Protein AF-A0A7J4JLZ1-F1 (afdb_monomer_lite)

pLDDT: mean 82.72, std 16.28, range [35.88, 98.44]

Radius of gyration: 20.83 Å; chains: 1; bounding box: 52×52×67 Å

Foldseek 3Di:
DDQAALVRVLVVVLVVLVVLLCLFPVLFVCVVVVNNVVSLVSLVVLQPALAFLQQWWWFKQAPVRDTDIDRLADPPRQQQKFKFADHQPPPPDTDTGRRVPPPPVCGSNGQWMWIDGPRIIIITGRHGLLPSLQSVLLSVLLVCCCVPPNQQALDADDCVLLVVLQVLVCVLVVLVVCLVVCVPPVNVVVDVVCNSDNDHSVSSNVSSNSNNSSNNSRVRSVSSNVNPPDDDDD

Sequence (234 aa):
MVKLTEGSLYYLVLAGLLLLNISIFLPPFLIFAGNEGAAALLYNLHNYDHQWIYRSQCVFKNPSGNLLLDDCIIQRKEAEANISTLYTTNGNPKYAGIFTTYPQSQIGSNKAEKVFRNGMVGYKFANDTRDYAIYLPWMLAMFAYPFVFGKGRKEMPHWAWFAVALIPLAIDGFTQLLAGMLGSPVYYWLYYPFSLQESTNLIRWVTGAIAGAALGVYTVPMLNGFSGNKKGGR

Secondary structure (DSSP, 8-state):
-----HHHHHHHHHHHHHHHHHHHHHHHHHHHTT-HHHHHHHHHHTTTS---GGG-EEEEE-TTS-EEEEESS-TT-GGG-EEEEEE-TT-----EEEGGGS-TTTTTT-SEEEEEETTEEEEE-SS-HHHHHHHHHHHHHHHHHHHHT-TT--PPPPHHHHHHHHHHHHHHHHHHHHHHHHTSGGGTTT-SS---PPPPHHHHHHHHHHHHHHHHHHHHHHHHHHHT--S---

Structure (mmCIF, N/CA/C/O backbone):
data_AF-A0A7J4JLZ1-F1
#
_entry.id   AF-A0A7J4JLZ1-F1
#
loop_
_atom_site.group_PDB
_atom_site.id
_atom_site.type_symbol
_atom_site.label_atom_id
_atom_site.label_alt_id
_atom_site.label_comp_id
_atom_site.label_asym_id
_atom_site.label_entity_id
_atom_site.label_seq_id
_atom_site.pdbx_PDB_ins_code
_atom_site.Cartn_x
_atom_site.Cartn_y
_atom_site.Cartn_z
_atom_site.occupancy
_atom_site.B_iso_or_equiv
_atom_site.auth_seq_id
_atom_site.auth_comp_id
_atom_site.auth_asym_id
_atom_site.auth_atom_id
_atom_site.pdbx_PDB_model_num
ATOM 1 N N . MET A 1 1 ? -4.863 27.246 20.219 1.00 45.66 1 MET A N 1
ATOM 2 C CA . MET A 1 1 ? -5.066 25.797 20.442 1.00 45.66 1 MET A CA 1
ATOM 3 C C . MET A 1 1 ? -6.414 25.414 19.836 1.00 45.66 1 MET A C 1
ATOM 5 O O . MET A 1 1 ? -7.440 25.836 20.355 1.00 45.66 1 MET A O 1
ATOM 9 N N . VAL A 1 2 ? -6.421 24.744 18.679 1.00 49.81 2 VAL A N 1
ATOM 10 C CA . VAL A 1 2 ? -7.655 24.387 17.950 1.00 49.81 2 VAL A CA 1
ATOM 11 C C . VAL A 1 2 ? -8.354 23.246 18.694 1.00 49.81 2 VAL A C 1
ATOM 13 O O . VAL A 1 2 ? -7.761 22.189 18.888 1.00 49.81 2 VAL A O 1
ATOM 16 N N . LYS A 1 3 ? -9.595 23.458 19.149 1.00 49.22 3 LYS A N 1
ATOM 17 C CA . LYS A 1 3 ? -10.423 22.397 19.743 1.00 49.22 3 LYS A CA 1
ATOM 18 C C . LYS A 1 3 ? -11.104 21.623 18.618 1.00 49.22 3 LYS A C 1
ATOM 20 O O . LYS A 1 3 ? -12.026 22.138 17.993 1.00 49.22 3 LYS A O 1
ATOM 25 N N . LEU A 1 4 ? -10.645 20.406 18.357 1.00 57.34 4 LEU A N 1
ATOM 26 C CA . LEU A 1 4 ? -11.314 19.484 17.442 1.00 57.34 4 LEU A CA 1
ATOM 27 C C . LEU A 1 4 ? -12.532 18.876 18.152 1.00 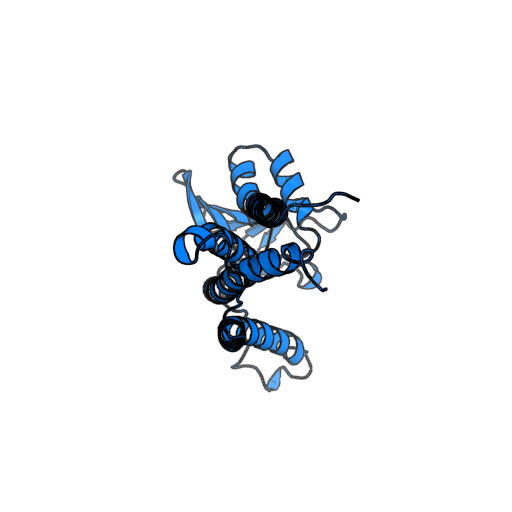57.34 4 LEU A C 1
ATOM 29 O O . LEU A 1 4 ? -12.427 18.454 19.302 1.00 57.34 4 LEU A O 1
ATOM 33 N N . THR A 1 5 ? -13.695 18.870 17.496 1.00 66.44 5 THR A N 1
ATOM 34 C CA . THR A 1 5 ? -14.888 18.170 18.009 1.00 66.44 5 THR A CA 1
ATOM 35 C C . THR A 1 5 ? -14.755 16.658 17.791 1.00 66.44 5 THR A C 1
ATOM 37 O O . THR A 1 5 ? -13.939 16.242 16.968 1.00 66.44 5 THR A O 1
ATOM 40 N N . GLU A 1 6 ? -15.556 15.834 18.487 1.00 63.00 6 GLU A N 1
ATOM 41 C CA . GLU A 1 6 ? -15.469 14.359 18.410 1.00 63.00 6 GLU A CA 1
ATOM 42 C C . GLU A 1 6 ? -15.522 13.831 16.963 1.00 63.00 6 GLU A C 1
ATOM 44 O O . GLU A 1 6 ? -14.746 12.956 16.587 1.00 63.00 6 GLU A O 1
ATOM 49 N N . GLY A 1 7 ? -16.360 14.428 16.108 1.00 71.56 7 GLY A N 1
ATOM 50 C CA . GLY A 1 7 ? -16.404 14.080 14.687 1.00 71.56 7 GLY A CA 1
ATOM 51 C C . GLY A 1 7 ? -15.191 14.579 13.897 1.00 71.56 7 GLY A C 1
ATOM 52 O O . GLY A 1 7 ? -14.726 13.900 12.986 1.00 71.56 7 GLY A O 1
ATOM 53 N N . SER A 1 8 ? -14.642 15.747 14.245 1.00 82.31 8 SER A N 1
ATOM 54 C CA . SER A 1 8 ? -13.556 16.377 13.486 1.00 82.31 8 SER A CA 1
ATOM 55 C C . SER A 1 8 ? -12.287 15.525 13.469 1.00 82.31 8 SER A C 1
ATOM 57 O O . SER A 1 8 ? -11.671 15.404 12.417 1.00 82.31 8 SER A O 1
ATOM 59 N N . LEU A 1 9 ? -11.902 14.909 14.592 1.00 88.38 9 LEU A N 1
ATOM 60 C CA . LEU A 1 9 ? -10.681 14.097 14.648 1.00 88.38 9 LEU A CA 1
ATOM 61 C C . LEU A 1 9 ? -10.800 12.815 13.809 1.00 88.38 9 LEU A C 1
ATOM 63 O O . LEU A 1 9 ? -9.876 12.488 13.069 1.00 88.38 9 LEU A O 1
ATOM 67 N N . TYR A 1 10 ? -11.946 12.132 13.873 1.00 91.38 10 TYR A N 1
ATOM 68 C CA . TYR A 1 10 ? -12.225 10.958 13.041 1.00 91.38 10 TYR A CA 1
ATOM 69 C C . TYR A 1 10 ? -12.089 11.279 11.546 1.00 91.38 10 TYR A C 1
ATOM 71 O O . TYR A 1 10 ? -11.356 10.594 10.833 1.00 91.38 10 TYR A O 1
ATOM 79 N N . TYR A 1 11 ? -12.743 12.349 11.078 1.00 93.12 11 TYR A N 1
ATOM 80 C CA . TYR A 1 11 ? -12.677 12.733 9.667 1.00 93.12 11 TYR A CA 1
ATOM 81 C C . TYR A 1 11 ? -11.284 13.205 9.254 1.00 93.12 11 TYR A C 1
ATOM 83 O O . TYR A 1 11 ? -10.880 12.939 8.128 1.00 93.12 11 TYR A O 1
ATOM 91 N N . LEU A 1 12 ? -10.535 13.860 10.145 1.00 94.31 12 LEU A N 1
ATOM 92 C CA . LEU A 1 12 ? -9.152 14.253 9.871 1.00 94.31 12 LEU A CA 1
ATOM 93 C C . LEU A 1 12 ? -8.240 13.039 9.684 1.00 94.31 12 LEU A C 1
ATOM 95 O O . LEU A 1 12 ? -7.476 13.006 8.724 1.00 94.31 12 LEU A O 1
ATOM 99 N N . VAL A 1 13 ? -8.339 12.030 10.556 1.00 95.12 13 VAL A N 1
ATOM 100 C CA . VAL A 1 13 ? -7.559 10.790 10.411 1.00 95.12 13 VAL A CA 1
ATOM 101 C C . VAL A 1 13 ? -7.964 10.050 9.139 1.00 95.12 13 VAL A C 1
ATOM 103 O O . VAL A 1 13 ? -7.096 9.641 8.372 1.00 95.12 13 VAL A O 1
ATOM 106 N N . LEU A 1 14 ? -9.266 9.931 8.866 1.00 96.44 14 LEU A N 1
ATOM 107 C CA . LEU A 1 14 ? -9.759 9.275 7.655 1.00 96.44 14 LEU A CA 1
ATOM 108 C C . LEU A 1 14 ? -9.308 10.004 6.379 1.00 96.44 14 LEU A C 1
ATOM 110 O O . LEU A 1 14 ? -8.874 9.358 5.430 1.00 96.44 14 LEU A O 1
ATOM 114 N N . ALA A 1 15 ? -9.364 11.337 6.363 1.00 97.38 15 ALA A N 1
ATOM 115 C CA . ALA A 1 15 ? -8.864 12.146 5.256 1.00 97.38 15 ALA A CA 1
ATOM 116 C C . ALA A 1 15 ? -7.344 12.001 5.093 1.00 97.38 15 ALA A C 1
ATOM 118 O O . ALA A 1 15 ? -6.865 11.866 3.972 1.00 97.38 15 ALA A O 1
ATOM 119 N N . GLY A 1 16 ? -6.590 11.966 6.194 1.00 97.62 16 GLY A N 1
ATOM 120 C CA . GLY A 1 16 ? -5.151 11.703 6.173 1.00 97.62 16 GLY A CA 1
ATOM 121 C C . GLY A 1 16 ? -4.818 10.336 5.572 1.00 97.62 16 GLY A C 1
ATOM 122 O O . GLY A 1 16 ? -3.968 10.251 4.691 1.00 97.62 16 GLY A O 1
ATOM 123 N N . LEU A 1 17 ? -5.533 9.282 5.978 1.00 97.75 17 LEU A N 1
ATOM 124 C CA . LEU A 1 17 ? -5.385 7.939 5.409 1.00 97.75 17 LEU A CA 1
ATOM 125 C C . LEU A 1 17 ? -5.786 7.889 3.929 1.00 97.75 17 LEU A C 1
ATOM 127 O O . LEU A 1 17 ? -5.127 7.209 3.146 1.00 97.75 17 LEU A O 1
ATOM 131 N N . LEU A 1 18 ? -6.828 8.617 3.522 1.00 98.12 18 LEU A N 1
ATOM 132 C CA . LEU A 1 18 ? -7.214 8.727 2.115 1.00 98.12 18 LEU A CA 1
ATOM 133 C C . LEU A 1 18 ? -6.109 9.384 1.285 1.00 98.12 18 LEU A C 1
ATOM 135 O O . LEU A 1 18 ? -5.719 8.842 0.255 1.00 98.12 18 LEU A O 1
ATOM 139 N N . LEU A 1 19 ? -5.576 10.517 1.747 1.00 97.56 19 LEU A N 1
ATOM 140 C CA . LEU A 1 19 ? -4.484 11.217 1.072 1.00 97.56 19 LEU A CA 1
ATOM 141 C C . LEU A 1 19 ? -3.217 10.359 0.998 1.00 97.56 19 LEU A C 1
ATOM 143 O O . LEU A 1 19 ? -2.580 10.327 -0.051 1.00 97.56 19 LEU A O 1
ATOM 147 N N . LEU A 1 20 ? -2.899 9.623 2.067 1.00 95.94 20 LEU A N 1
ATOM 148 C CA . LEU A 1 20 ? -1.790 8.671 2.095 1.00 95.94 20 LEU A CA 1
ATOM 149 C C . LEU A 1 20 ? -1.972 7.553 1.057 1.00 95.94 20 LEU A C 1
ATOM 151 O O . LEU A 1 20 ? -1.059 7.254 0.299 1.00 95.94 20 LEU A O 1
ATOM 155 N N . ASN A 1 21 ? -3.155 6.941 0.984 1.00 97.44 21 ASN A N 1
ATOM 156 C CA . ASN A 1 21 ? -3.417 5.896 -0.007 1.00 97.44 21 ASN A CA 1
ATOM 157 C C . ASN A 1 21 ? -3.366 6.457 -1.437 1.00 97.44 21 ASN A C 1
ATOM 159 O O . ASN A 1 21 ? -2.784 5.835 -2.324 1.00 97.44 21 ASN A O 1
ATOM 163 N N . ILE A 1 22 ? -3.906 7.659 -1.665 1.00 97.31 22 ILE A N 1
ATOM 164 C CA . ILE A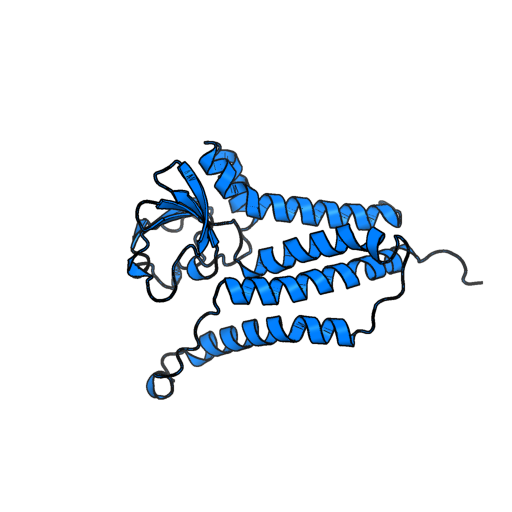 1 22 ? -3.798 8.341 -2.960 1.00 97.31 22 ILE A CA 1
ATOM 165 C C . ILE A 1 22 ? -2.328 8.553 -3.333 1.00 97.31 22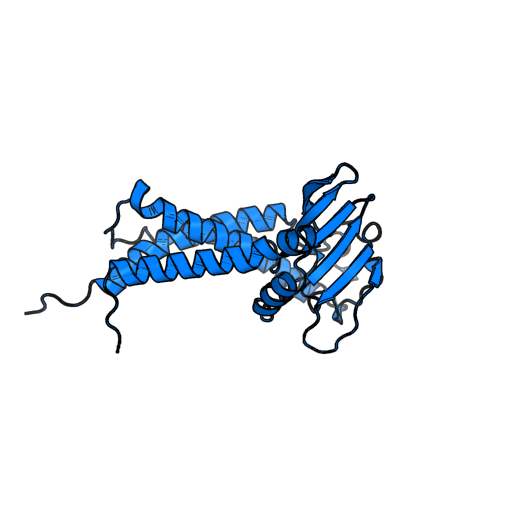 ILE A C 1
ATOM 167 O O . ILE A 1 22 ? -1.947 8.221 -4.453 1.00 97.31 22 ILE A O 1
ATOM 171 N N . SER A 1 23 ? -1.490 9.053 -2.420 1.00 95.12 23 SER A N 1
ATOM 172 C CA . SER A 1 23 ? -0.077 9.300 -2.724 1.00 95.12 23 SER A CA 1
ATOM 173 C C . SER A 1 23 ? 0.703 8.018 -3.037 1.00 95.12 23 SER A C 1
ATOM 175 O O . SER A 1 23 ? 1.647 8.076 -3.822 1.00 95.12 23 SER A O 1
ATOM 177 N N . ILE A 1 24 ? 0.267 6.864 -2.516 1.00 94.88 24 ILE A N 1
ATOM 178 C CA . ILE A 1 24 ? 0.885 5.558 -2.789 1.00 94.88 24 ILE A CA 1
ATOM 179 C C . ILE A 1 24 ? 0.455 4.960 -4.134 1.00 94.88 24 ILE A C 1
ATOM 181 O O . ILE A 1 24 ? 1.304 4.486 -4.896 1.00 94.88 24 ILE A O 1
ATOM 185 N N . PHE A 1 25 ? -0.853 4.941 -4.414 1.00 96.69 25 PHE A N 1
ATOM 186 C CA . PHE A 1 25 ? -1.417 4.198 -5.549 1.00 96.69 25 PHE A CA 1
ATOM 187 C C . PHE A 1 25 ? -1.485 5.002 -6.843 1.00 96.69 25 PHE A C 1
ATOM 189 O O . PHE A 1 25 ? -1.403 4.424 -7.922 1.00 96.69 25 PHE A O 1
ATOM 196 N N . LEU A 1 26 ? -1.641 6.323 -6.761 1.00 96.81 26 LEU A N 1
ATOM 197 C CA . LEU A 1 26 ? -1.795 7.195 -7.924 1.00 96.81 26 LEU A CA 1
ATOM 198 C C . LEU A 1 26 ? -0.548 7.326 -8.836 1.00 96.81 26 LEU A C 1
ATOM 200 O O . LEU A 1 26 ? -0.741 7.477 -10.046 1.00 96.81 26 LEU A O 1
ATOM 204 N N . PRO A 1 27 ? 0.710 7.262 -8.349 1.00 95.19 27 PRO A N 1
ATOM 205 C CA . PRO A 1 27 ? 1.883 7.576 -9.170 1.00 95.19 27 PRO A CA 1
ATOM 206 C C . PRO A 1 27 ? 2.025 6.763 -10.470 1.00 95.19 27 PRO A C 1
ATOM 208 O O . PRO A 1 27 ? 2.212 7.396 -11.512 1.00 95.19 27 PRO A O 1
ATOM 211 N N . PRO A 1 28 ? 1.858 5.420 -10.497 1.00 95.62 28 PRO A N 1
ATOM 212 C CA . PRO A 1 28 ? 1.899 4.656 -11.749 1.00 95.62 28 PRO A CA 1
ATOM 213 C C . PRO A 1 28 ? 0.901 5.149 -12.802 1.00 95.62 28 PRO A C 1
ATOM 215 O O . PRO A 1 28 ? 1.229 5.251 -13.984 1.00 95.62 28 PRO A O 1
ATOM 218 N N . PHE A 1 29 ? -0.315 5.501 -12.378 1.00 97.06 29 PHE A N 1
ATOM 219 C CA . PHE A 1 29 ? -1.366 5.972 -13.279 1.00 97.06 29 PHE A CA 1
ATOM 220 C C . PHE A 1 29 ? -1.070 7.367 -13.827 1.00 97.06 29 PHE A C 1
ATOM 222 O O . PHE A 1 29 ? -1.341 7.629 -14.997 1.00 97.06 29 PHE A O 1
ATOM 229 N N . LEU A 1 30 ? -0.464 8.244 -13.020 1.00 96.56 30 LEU A N 1
ATOM 230 C CA . LEU A 1 30 ? -0.008 9.553 -13.489 1.00 96.56 30 LEU A CA 1
ATOM 231 C C . LEU A 1 30 ? 1.070 9.419 -14.560 1.00 96.56 30 LEU A C 1
ATOM 233 O O . LEU A 1 30 ? 1.003 10.131 -15.559 1.00 96.56 30 LEU A O 1
ATOM 237 N N . ILE A 1 31 ? 2.006 8.477 -14.404 1.00 94.69 31 ILE A N 1
ATOM 238 C CA . ILE A 1 31 ? 3.008 8.215 -15.444 1.00 94.69 31 ILE A CA 1
ATOM 239 C C . ILE A 1 31 ? 2.333 7.715 -16.724 1.00 94.69 31 ILE A C 1
ATOM 241 O O . ILE A 1 31 ? 2.604 8.241 -17.801 1.00 94.69 31 ILE A O 1
ATOM 245 N N . PHE A 1 32 ? 1.406 6.757 -16.629 1.00 95.31 32 PHE A N 1
ATOM 246 C CA . PHE A 1 32 ? 0.668 6.283 -17.807 1.00 95.31 32 PHE A CA 1
ATOM 247 C C . PHE A 1 32 ? -0.185 7.368 -18.479 1.00 95.31 32 PHE A C 1
ATOM 249 O O . PHE A 1 32 ? -0.425 7.281 -19.683 1.00 95.31 32 PHE A O 1
ATOM 256 N N . ALA A 1 33 ? -0.614 8.384 -17.728 1.00 96.25 33 ALA A N 1
ATOM 257 C CA . ALA A 1 33 ? -1.318 9.559 -18.234 1.00 96.25 33 ALA A CA 1
ATOM 258 C C . ALA A 1 33 ? -0.380 10.672 -18.754 1.00 96.25 33 ALA A C 1
ATOM 260 O O . ALA A 1 33 ? -0.864 11.714 -19.190 1.00 96.25 33 ALA A O 1
ATOM 261 N N . GLY A 1 34 ? 0.944 10.483 -18.705 1.00 94.69 34 GLY A N 1
ATOM 262 C CA . GLY A 1 34 ? 1.939 11.461 -19.159 1.00 94.69 34 GLY A CA 1
ATOM 263 C C . GLY A 1 34 ? 2.256 12.578 -18.157 1.00 94.69 34 GLY A C 1
ATOM 264 O O . GLY A 1 34 ? 2.956 13.526 -18.501 1.00 94.69 34 GLY A O 1
ATOM 265 N N . ASN A 1 35 ? 1.773 12.489 -16.914 1.00 95.25 35 ASN A N 1
ATOM 266 C CA . ASN A 1 35 ? 2.028 13.475 -15.862 1.00 95.25 35 ASN A CA 1
ATOM 267 C C . ASN A 1 35 ? 3.172 13.035 -14.934 1.00 95.25 35 ASN A C 1
ATOM 269 O O . ASN A 1 35 ? 2.986 12.741 -13.750 1.00 95.25 35 ASN A O 1
ATOM 273 N N . GLU A 1 36 ? 4.382 12.996 -15.488 1.00 91.00 36 GLU A N 1
ATOM 274 C CA . GLU A 1 36 ? 5.585 12.576 -14.763 1.00 91.00 36 GLU A CA 1
ATOM 275 C C . GLU A 1 36 ? 5.943 13.503 -13.593 1.00 91.00 36 GLU A C 1
ATOM 277 O O . GLU A 1 36 ? 6.410 13.032 -12.559 1.00 91.00 36 GLU A O 1
ATOM 282 N N . GLY A 1 37 ? 5.691 14.811 -13.716 1.00 90.31 37 GLY A N 1
ATOM 283 C CA . GLY A 1 37 ? 5.995 15.782 -12.660 1.00 90.31 37 GLY A CA 1
ATOM 284 C C . GLY A 1 37 ? 5.186 15.536 -11.384 1.00 90.31 37 GLY A C 1
ATOM 285 O O . GLY A 1 37 ? 5.749 15.502 -10.288 1.00 90.31 37 GLY A O 1
ATOM 286 N N . ALA A 1 38 ? 3.876 15.299 -11.521 1.00 93.44 38 ALA A N 1
ATOM 287 C CA . ALA A 1 38 ? 3.029 14.957 -10.382 1.00 93.44 38 ALA A CA 1
ATOM 288 C C . ALA A 1 38 ? 3.375 13.574 -9.810 1.00 93.44 38 ALA A C 1
ATOM 290 O O . ALA A 1 38 ? 3.415 13.413 -8.591 1.00 93.44 38 ALA A O 1
ATOM 291 N N . ALA A 1 39 ? 3.679 12.592 -10.666 1.00 92.81 39 ALA A N 1
ATOM 292 C CA . ALA A 1 39 ? 4.123 11.277 -10.210 1.00 92.81 39 ALA A CA 1
ATOM 293 C C . ALA A 1 39 ? 5.406 11.382 -9.372 1.00 92.81 39 ALA A C 1
ATOM 295 O O . ALA A 1 39 ? 5.463 10.849 -8.266 1.00 92.81 39 ALA A O 1
ATOM 296 N N . ALA A 1 40 ? 6.407 12.119 -9.863 1.00 89.12 40 ALA A N 1
ATOM 297 C CA . ALA A 1 40 ? 7.670 12.338 -9.170 1.00 89.12 40 ALA A CA 1
ATOM 298 C C . ALA A 1 40 ? 7.471 12.999 -7.802 1.00 89.12 40 ALA A C 1
ATOM 300 O O . ALA A 1 40 ? 8.076 12.564 -6.823 1.00 89.12 40 ALA A O 1
ATOM 301 N N . LEU A 1 41 ? 6.597 14.011 -7.712 1.00 90.19 41 LEU A N 1
ATOM 302 C CA . LEU A 1 41 ? 6.243 14.635 -6.437 1.00 90.19 41 LEU A CA 1
ATOM 303 C C . LEU A 1 41 ? 5.721 13.594 -5.440 1.00 90.19 41 LEU A C 1
ATOM 305 O O . LEU A 1 41 ? 6.211 13.540 -4.315 1.00 90.19 41 LEU A O 1
ATOM 309 N N . LEU A 1 42 ? 4.764 12.761 -5.858 1.00 91.75 42 LEU A N 1
ATOM 310 C CA . LEU A 1 42 ? 4.154 11.760 -4.986 1.00 91.75 42 LEU A CA 1
ATOM 311 C C . LEU A 1 42 ? 5.147 10.672 -4.563 1.00 91.75 42 LEU A C 1
ATOM 313 O O . LEU A 1 42 ? 5.242 10.396 -3.372 1.00 91.75 42 LEU A O 1
ATOM 317 N N . TYR A 1 43 ? 5.954 10.126 -5.479 1.00 89.38 43 TYR A N 1
ATOM 318 C CA . TYR A 1 43 ? 7.024 9.184 -5.115 1.00 89.38 43 TYR A CA 1
ATOM 319 C C . TYR A 1 43 ? 7.975 9.768 -4.062 1.00 89.38 43 TYR A C 1
ATOM 321 O O . TYR A 1 43 ? 8.389 9.071 -3.137 1.00 89.38 43 TYR A O 1
ATOM 329 N N . ASN A 1 44 ? 8.285 11.063 -4.166 1.00 85.75 44 ASN A N 1
ATOM 330 C CA . ASN A 1 44 ? 9.193 11.743 -3.248 1.00 85.75 44 ASN A CA 1
ATOM 331 C C . ASN A 1 44 ? 8.583 12.036 -1.866 1.00 85.75 44 ASN A C 1
ATOM 333 O O . ASN A 1 44 ? 9.329 12.349 -0.937 1.00 85.75 44 ASN A O 1
ATOM 337 N N . LEU A 1 45 ? 7.263 11.925 -1.682 1.00 87.62 45 LEU A N 1
ATOM 338 C CA . LEU A 1 45 ? 6.653 12.021 -0.350 1.00 87.62 45 LEU A CA 1
ATOM 339 C C . LEU A 1 45 ? 6.985 10.800 0.517 1.00 87.62 45 LEU A C 1
ATOM 341 O O . LEU A 1 45 ? 6.984 10.909 1.738 1.00 87.62 45 LEU A O 1
ATOM 345 N N . HIS A 1 46 ? 7.328 9.667 -0.097 1.00 86.00 46 HIS A N 1
ATOM 346 C CA . HIS A 1 46 ? 7.537 8.378 0.569 1.00 86.00 46 HIS A CA 1
ATOM 347 C C . HIS A 1 46 ? 9.017 8.061 0.847 1.00 86.00 46 HIS A C 1
ATOM 349 O O . HIS A 1 46 ? 9.408 6.911 1.022 1.00 86.00 46 HIS A O 1
ATOM 355 N N . ASN A 1 47 ? 9.857 9.098 0.938 1.00 73.75 47 ASN A N 1
ATOM 356 C CA . ASN A 1 47 ? 11.314 9.006 1.120 1.00 73.75 47 ASN A CA 1
ATOM 357 C C . ASN A 1 47 ? 11.793 8.337 2.421 1.00 73.75 47 ASN A C 1
ATOM 359 O O . ASN A 1 47 ? 13.000 8.175 2.593 1.00 73.75 47 ASN A O 1
ATOM 363 N N . TYR A 1 48 ? 10.882 8.040 3.343 1.00 69.50 48 TYR A N 1
ATOM 364 C CA . TYR A 1 48 ? 11.157 7.453 4.653 1.00 69.50 48 TYR A CA 1
ATOM 365 C C . TYR A 1 48 ? 11.069 5.922 4.660 1.00 69.50 48 TYR A C 1
ATOM 367 O O . TYR A 1 48 ? 11.518 5.305 5.624 1.00 69.50 48 TYR A O 1
ATOM 375 N N . ASP A 1 49 ? 10.486 5.320 3.622 1.00 69.44 49 ASP A N 1
ATOM 376 C CA . ASP A 1 49 ? 10.402 3.870 3.484 1.00 69.44 49 ASP A CA 1
ATOM 377 C C . ASP A 1 49 ? 11.602 3.345 2.689 1.00 69.44 49 ASP A C 1
ATOM 379 O O . ASP A 1 49 ? 12.080 3.978 1.740 1.00 69.44 49 ASP A O 1
ATOM 383 N N . HIS A 1 50 ? 12.093 2.173 3.077 1.00 65.81 50 HIS A N 1
ATOM 384 C CA . HIS A 1 50 ? 13.047 1.449 2.261 1.00 65.81 50 HIS A CA 1
ATOM 385 C C . HIS A 1 50 ? 12.195 0.653 1.269 1.00 65.81 50 HIS A C 1
ATOM 387 O O . HIS A 1 50 ? 11.715 -0.424 1.596 1.00 65.81 50 HIS A O 1
ATOM 393 N N . GLN A 1 51 ? 11.989 1.195 0.070 1.00 70.94 51 GLN A N 1
ATOM 394 C CA . GLN A 1 51 ? 11.014 0.682 -0.901 1.00 70.94 51 GLN A CA 1
ATOM 395 C C . GLN A 1 51 ? 11.630 -0.410 -1.790 1.00 70.94 51 GLN A C 1
ATOM 397 O O . GLN A 1 51 ? 12.112 -0.124 -2.894 1.00 70.94 51 GLN A O 1
ATOM 402 N N . TRP A 1 52 ? 11.700 -1.656 -1.323 1.00 79.50 52 TRP A N 1
ATOM 403 C CA . TRP A 1 52 ? 12.471 -2.700 -2.001 1.00 79.50 52 TRP A CA 1
ATOM 404 C C . TRP A 1 52 ? 11.652 -3.278 -3.157 1.00 79.50 52 TRP A C 1
ATOM 406 O O . TRP A 1 52 ? 10.567 -3.828 -2.970 1.00 79.50 52 TRP A O 1
ATOM 416 N N . ILE A 1 53 ? 12.197 -3.223 -4.375 1.00 82.56 53 ILE A N 1
ATOM 417 C CA . ILE A 1 53 ? 11.444 -3.587 -5.583 1.00 82.56 53 ILE A CA 1
ATOM 418 C C . ILE A 1 53 ? 10.873 -5.012 -5.566 1.00 82.56 53 ILE A C 1
ATOM 420 O O . ILE A 1 53 ? 9.776 -5.252 -6.064 1.00 82.56 53 ILE A O 1
ATOM 424 N N . TYR A 1 54 ? 11.567 -5.967 -4.947 1.00 81.44 54 TYR A N 1
ATOM 425 C CA . TYR A 1 54 ? 11.108 -7.354 -4.859 1.00 81.44 54 TYR A CA 1
ATOM 426 C C . TYR A 1 54 ? 10.003 -7.574 -3.807 1.00 81.44 54 TYR A C 1
ATOM 428 O O . TYR A 1 54 ? 9.409 -8.650 -3.756 1.00 81.44 54 TYR A O 1
ATOM 436 N N . ARG A 1 55 ? 9.736 -6.577 -2.952 1.00 84.94 55 ARG A N 1
ATOM 437 C CA . ARG A 1 55 ? 8.623 -6.547 -1.984 1.00 84.94 55 ARG A CA 1
ATOM 438 C C . ARG A 1 55 ? 7.449 -5.708 -2.480 1.00 84.94 55 ARG A C 1
ATOM 440 O O . ARG A 1 55 ? 6.471 -5.504 -1.757 1.00 84.94 55 ARG A O 1
ATOM 447 N N . SER A 1 56 ? 7.545 -5.201 -3.702 1.00 90.25 56 SER A N 1
ATOM 448 C CA . SER A 1 56 ? 6.610 -4.248 -4.272 1.00 90.25 56 SER A CA 1
ATOM 449 C C . SER A 1 56 ? 5.798 -4.852 -5.415 1.00 90.25 56 SER A C 1
ATOM 451 O O . SER A 1 56 ? 6.240 -5.768 -6.118 1.00 90.25 56 SER A O 1
ATOM 453 N N . GLN A 1 57 ? 4.607 -4.291 -5.612 1.00 94.12 57 GLN A N 1
ATOM 454 C CA . GLN A 1 57 ? 3.777 -4.540 -6.786 1.00 94.12 57 GLN A CA 1
ATOM 455 C C . GLN A 1 57 ? 3.851 -3.361 -7.753 1.00 94.12 57 GLN A C 1
ATOM 457 O O . GLN A 1 57 ? 4.099 -2.213 -7.369 1.00 94.12 57 GLN A O 1
ATOM 462 N N . CYS A 1 58 ? 3.646 -3.682 -9.023 1.00 95.19 58 CYS A N 1
ATOM 463 C CA . CYS A 1 58 ? 3.731 -2.769 -10.143 1.00 95.19 58 CYS A CA 1
ATOM 464 C C . CYS A 1 58 ? 2.412 -2.782 -10.912 1.00 95.19 58 CYS A C 1
ATOM 466 O O . CYS A 1 58 ? 1.801 -3.832 -11.120 1.00 95.19 58 CYS A O 1
ATOM 468 N N . VAL A 1 59 ? 2.015 -1.613 -11.410 1.00 97.19 59 VAL A N 1
ATOM 469 C CA . VAL A 1 59 ? 0.978 -1.528 -12.439 1.00 97.19 59 VAL A CA 1
ATOM 470 C C . VAL A 1 59 ? 1.667 -1.651 -13.788 1.00 97.19 59 VAL A C 1
ATOM 472 O O . VAL A 1 59 ? 2.426 -0.765 -14.179 1.00 97.19 59 VAL A O 1
ATOM 475 N N . PHE A 1 60 ? 1.425 -2.754 -14.485 1.00 96.94 60 PHE A N 1
ATOM 476 C CA . PHE A 1 60 ? 1.921 -3.041 -15.823 1.00 96.94 60 PHE A CA 1
ATOM 477 C C . PHE A 1 60 ? 0.912 -2.627 -16.884 1.00 96.94 60 PHE A C 1
ATOM 479 O O . PHE A 1 60 ? -0.290 -2.775 -16.703 1.00 96.94 60 PHE A O 1
ATOM 486 N N . LYS A 1 61 ? 1.410 -2.177 -18.032 1.00 96.81 61 LYS A N 1
ATOM 487 C CA . LYS A 1 61 ? 0.643 -2.030 -19.263 1.00 96.81 61 LYS A CA 1
ATOM 488 C C . LYS A 1 61 ? 1.095 -3.101 -20.244 1.00 96.81 61 LYS A C 1
ATOM 490 O O . LYS A 1 61 ? 2.279 -3.177 -20.586 1.00 96.81 61 LYS A O 1
ATOM 495 N N . ASN A 1 62 ? 0.158 -3.944 -20.665 1.00 93.38 62 ASN A N 1
ATOM 496 C CA . ASN A 1 62 ? 0.436 -5.000 -21.631 1.00 93.38 62 ASN A CA 1
ATOM 497 C C . ASN A 1 62 ? 0.504 -4.440 -23.071 1.00 93.38 62 ASN A C 1
ATOM 499 O O . ASN A 1 62 ? 0.093 -3.298 -23.303 1.00 93.38 62 ASN A O 1
ATOM 503 N N . PRO A 1 63 ? 0.988 -5.220 -24.059 1.00 91.88 63 PRO A N 1
ATOM 504 C CA . PRO A 1 63 ? 1.056 -4.770 -25.454 1.00 91.88 63 PRO A CA 1
ATOM 505 C C . PRO A 1 63 ? -0.300 -4.374 -26.058 1.00 91.88 63 PRO A C 1
ATOM 507 O O . PRO A 1 63 ? -0.353 -3.532 -26.947 1.00 91.88 63 PRO A O 1
ATOM 510 N N . SER A 1 64 ? -1.401 -4.939 -25.555 1.00 93.00 64 SER A N 1
ATOM 511 C CA . SER A 1 64 ? -2.769 -4.577 -25.952 1.00 93.00 64 SER A CA 1
ATOM 512 C C . SER A 1 64 ? -3.267 -3.270 -25.319 1.00 93.00 64 SER A C 1
ATOM 514 O O . SER A 1 64 ? -4.367 -2.826 -25.626 1.00 93.00 64 SER A O 1
ATOM 516 N N . GLY A 1 65 ? -2.484 -2.652 -24.431 1.00 91.75 65 GLY A N 1
ATOM 517 C CA . GLY A 1 65 ? -2.815 -1.405 -23.747 1.00 91.75 65 GLY A CA 1
ATOM 518 C C . GLY A 1 65 ? -3.566 -1.556 -22.419 1.00 91.75 65 GLY A C 1
ATOM 519 O O . GLY A 1 65 ? -3.810 -0.539 -21.770 1.00 91.75 65 GLY A O 1
ATOM 520 N N . ASN A 1 66 ? -3.886 -2.778 -21.985 1.00 94.88 66 ASN A N 1
ATOM 521 C CA . ASN A 1 66 ? -4.589 -3.035 -20.726 1.00 94.88 66 ASN A CA 1
ATOM 522 C C . ASN A 1 66 ? -3.649 -2.898 -19.526 1.00 94.88 66 ASN A C 1
ATOM 524 O O . ASN A 1 66 ? -2.482 -3.295 -19.596 1.00 94.88 66 ASN A O 1
ATOM 528 N N . LEU A 1 67 ? -4.185 -2.379 -18.418 1.00 96.12 67 LEU A N 1
ATOM 529 C CA . LEU A 1 67 ? -3.473 -2.293 -17.147 1.00 96.12 67 LEU A CA 1
ATOM 530 C C . LEU A 1 67 ? -3.660 -3.574 -16.329 1.00 96.12 67 LEU A C 1
ATOM 532 O O . LEU A 1 67 ? -4.760 -4.119 -16.254 1.00 96.12 67 LEU A O 1
ATOM 536 N N . LEU A 1 68 ? -2.580 -4.037 -15.714 1.00 95.31 68 LEU A N 1
ATOM 537 C CA . LEU A 1 68 ? -2.502 -5.252 -14.912 1.00 95.31 68 LEU A CA 1
ATOM 538 C C . LEU A 1 68 ? -1.741 -4.939 -13.627 1.00 95.31 68 LEU A C 1
ATOM 540 O O . LEU A 1 68 ? -0.739 -4.229 -13.661 1.00 95.31 68 LEU A O 1
ATOM 544 N N . LEU A 1 69 ? -2.200 -5.478 -12.505 1.00 94.56 69 LEU A N 1
ATOM 545 C CA . LEU A 1 69 ? -1.460 -5.433 -11.250 1.00 94.56 69 LEU A CA 1
ATOM 546 C C . LEU A 1 69 ? -0.724 -6.760 -11.078 1.00 94.56 69 LEU A C 1
ATOM 548 O O . LEU A 1 69 ? -1.355 -7.813 -11.135 1.00 94.56 69 LEU A O 1
ATOM 552 N N . ASP A 1 70 ? 0.587 -6.703 -10.876 1.00 94.38 70 ASP A N 1
ATOM 553 C CA . ASP A 1 70 ? 1.410 -7.893 -10.664 1.00 94.38 70 ASP A CA 1
ATOM 554 C C . ASP A 1 70 ? 2.644 -7.541 -9.821 1.00 94.38 70 ASP A C 1
ATOM 556 O O . ASP A 1 70 ? 2.981 -6.368 -9.628 1.00 94.38 70 ASP A O 1
ATOM 560 N N . ASP A 1 71 ? 3.345 -8.554 -9.329 1.00 92.50 71 ASP A N 1
ATOM 561 C CA . ASP A 1 71 ? 4.614 -8.379 -8.633 1.00 92.50 71 ASP A CA 1
ATOM 562 C C . ASP A 1 71 ? 5.616 -7.701 -9.564 1.00 92.50 71 ASP A C 1
ATOM 564 O O . ASP A 1 71 ? 5.738 -8.077 -10.734 1.00 92.50 71 ASP A O 1
ATOM 568 N N . CYS A 1 72 ? 6.350 -6.699 -9.067 1.00 90.75 72 CYS A N 1
ATOM 569 C CA . CYS A 1 72 ? 7.362 -6.023 -9.878 1.00 90.75 72 CYS A CA 1
ATOM 570 C C . CYS A 1 72 ? 8.435 -7.015 -10.338 1.00 90.75 72 CYS A C 1
ATOM 572 O O . CYS A 1 72 ? 8.781 -7.064 -11.517 1.00 90.75 72 CYS A O 1
ATOM 574 N N . ILE A 1 73 ? 8.892 -7.871 -9.424 1.00 88.31 73 ILE A N 1
ATOM 575 C CA . ILE A 1 73 ? 9.839 -8.950 -9.695 1.00 88.31 73 ILE A CA 1
ATOM 576 C C . ILE A 1 73 ? 9.187 -10.273 -9.323 1.00 88.31 73 ILE A C 1
ATOM 578 O O . ILE A 1 73 ? 8.690 -10.432 -8.212 1.00 88.31 73 ILE A O 1
ATOM 582 N N . ILE A 1 74 ? 9.209 -11.230 -10.251 1.00 85.31 74 ILE A N 1
ATOM 583 C CA . ILE A 1 74 ? 8.747 -12.587 -9.967 1.00 85.31 74 ILE A CA 1
ATOM 584 C C . ILE A 1 74 ? 9.851 -13.288 -9.178 1.00 85.31 74 ILE A C 1
ATOM 586 O O . ILE A 1 74 ? 10.983 -13.398 -9.655 1.00 85.31 74 ILE A O 1
ATOM 590 N N . GLN A 1 75 ? 9.518 -13.770 -7.982 1.00 77.38 75 GLN A N 1
ATOM 591 C CA . GLN A 1 75 ? 10.459 -14.525 -7.157 1.00 77.38 75 GLN A CA 1
ATOM 592 C C . GLN A 1 75 ? 11.009 -15.731 -7.928 1.00 77.38 75 GLN A C 1
ATOM 594 O O . GLN A 1 75 ? 10.245 -16.476 -8.546 1.00 77.38 75 GLN A O 1
ATOM 599 N N . ARG A 1 76 ? 12.326 -15.952 -7.844 1.00 75.81 76 ARG A N 1
ATOM 600 C CA . ARG A 1 76 ? 13.083 -17.003 -8.555 1.00 75.81 76 ARG A CA 1
ATOM 601 C C . ARG A 1 76 ? 13.197 -16.807 -10.072 1.00 75.81 76 ARG A C 1
ATOM 603 O O . ARG A 1 76 ? 13.674 -17.701 -10.769 1.00 75.81 76 ARG A O 1
ATOM 610 N N . LYS A 1 77 ? 12.738 -15.667 -10.589 1.00 81.88 77 LYS A N 1
ATOM 611 C CA . LYS A 1 77 ? 12.820 -15.258 -11.999 1.00 81.88 77 LYS A CA 1
ATOM 612 C C . LYS A 1 77 ? 13.334 -13.824 -12.120 1.00 81.88 77 LYS A C 1
ATOM 614 O O . LYS A 1 77 ? 12.957 -13.065 -13.009 1.00 81.88 77 LYS A O 1
ATOM 619 N N . GLU A 1 78 ? 14.223 -13.451 -11.210 1.00 80.44 78 GLU A N 1
ATOM 620 C CA . GLU A 1 78 ? 14.800 -12.117 -11.067 1.00 80.44 78 GLU A CA 1
ATOM 621 C C . GLU A 1 78 ? 15.457 -11.631 -12.366 1.00 80.44 78 GLU A C 1
ATOM 623 O O . GLU A 1 78 ? 15.300 -10.475 -12.755 1.00 80.44 78 GLU A O 1
ATOM 628 N N . ALA A 1 79 ? 16.143 -12.531 -13.075 1.00 78.50 79 ALA A N 1
ATOM 629 C CA . ALA A 1 79 ? 16.841 -12.230 -14.323 1.00 78.50 79 ALA A CA 1
ATOM 630 C C . ALA A 1 79 ? 15.910 -11.903 -15.510 1.00 78.50 79 ALA A C 1
ATOM 632 O O . ALA A 1 79 ? 16.390 -11.439 -16.541 1.00 78.50 79 ALA A O 1
ATOM 633 N N . GLU A 1 80 ? 14.596 -12.124 -15.386 1.00 84.06 80 GLU A N 1
ATOM 634 C CA . GLU A 1 80 ? 13.614 -11.810 -16.437 1.00 84.06 80 GLU A CA 1
ATOM 635 C C . GLU A 1 80 ? 13.171 -10.333 -16.418 1.00 84.06 80 GLU A C 1
ATOM 637 O O . GLU A 1 80 ? 12.493 -9.877 -17.341 1.00 84.06 80 GLU A O 1
ATOM 642 N N . ALA A 1 81 ? 13.533 -9.574 -15.376 1.00 85.62 81 ALA A N 1
ATOM 643 C CA . ALA A 1 81 ? 13.129 -8.184 -15.203 1.00 85.62 81 ALA A CA 1
ATOM 644 C C . ALA A 1 81 ? 14.288 -7.211 -15.465 1.00 85.62 81 ALA A C 1
ATOM 646 O O . ALA A 1 81 ? 15.337 -7.266 -14.817 1.00 85.62 81 ALA A O 1
ATOM 647 N N . ASN A 1 82 ? 14.066 -6.268 -16.381 1.00 89.12 82 ASN A N 1
ATOM 648 C CA . ASN A 1 82 ? 14.933 -5.111 -16.578 1.00 89.12 82 ASN A CA 1
ATOM 649 C C . ASN A 1 82 ? 14.331 -3.905 -15.847 1.00 89.12 82 ASN A C 1
ATOM 651 O O . ASN A 1 82 ? 13.186 -3.529 -16.100 1.00 89.12 82 ASN A O 1
ATOM 655 N N . ILE A 1 83 ? 15.082 -3.317 -14.925 1.00 88.12 83 ILE A N 1
ATOM 656 C CA . ILE A 1 83 ? 14.626 -2.231 -14.060 1.00 88.12 83 ILE A CA 1
ATOM 657 C C . ILE A 1 83 ? 15.336 -0.948 -14.461 1.00 88.12 83 ILE A C 1
ATOM 659 O O . ILE A 1 83 ? 16.531 -0.944 -14.748 1.00 88.12 83 ILE A O 1
ATOM 663 N N . SER A 1 84 ? 14.605 0.160 -14.454 1.00 87.44 84 SER A N 1
ATOM 664 C CA . SER A 1 84 ? 15.158 1.500 -14.610 1.00 87.44 84 SER A CA 1
ATOM 665 C C . SER A 1 84 ? 14.642 2.431 -13.520 1.00 87.44 84 SER A C 1
ATOM 667 O O . SER A 1 84 ? 13.433 2.577 -13.342 1.00 87.44 84 SER A O 1
ATOM 669 N N . THR A 1 85 ? 15.543 3.106 -12.818 1.00 84.88 85 THR A N 1
ATOM 670 C CA . THR A 1 85 ? 15.181 4.100 -11.805 1.00 84.88 85 THR A CA 1
ATOM 671 C C . THR A 1 85 ? 14.835 5.433 -12.456 1.00 84.88 85 THR A C 1
ATOM 673 O O . THR A 1 85 ? 15.616 5.967 -13.244 1.00 84.88 85 THR A O 1
ATOM 676 N N . LEU A 1 86 ? 13.683 6.002 -12.103 1.00 80.00 86 LEU A N 1
ATOM 677 C CA . LEU A 1 86 ? 13.183 7.246 -12.694 1.00 80.00 86 LEU A CA 1
ATOM 678 C C . LEU A 1 86 ? 13.551 8.470 -11.851 1.00 80.00 86 LEU A C 1
ATOM 680 O O . LEU A 1 86 ? 14.228 9.381 -12.332 1.00 80.00 86 LEU A O 1
ATOM 684 N N . TYR A 1 87 ? 13.128 8.473 -10.585 1.00 74.12 87 TYR A N 1
ATOM 685 C CA . TYR A 1 87 ? 13.221 9.622 -9.686 1.00 74.12 87 TYR A CA 1
ATOM 686 C C . TYR A 1 87 ? 14.061 9.247 -8.457 1.00 74.12 87 TYR A C 1
ATOM 688 O O . TYR A 1 87 ? 13.676 8.399 -7.652 1.00 74.12 87 TYR A O 1
ATOM 696 N N . THR A 1 88 ? 15.231 9.873 -8.323 1.00 63.53 88 THR A N 1
ATOM 697 C CA . THR A 1 88 ? 16.127 9.743 -7.163 1.00 63.53 88 THR A CA 1
ATOM 698 C C . THR A 1 88 ? 16.373 11.128 -6.582 1.00 63.53 88 THR A C 1
ATOM 700 O O . THR A 1 88 ? 16.938 11.984 -7.259 1.00 63.53 88 THR A O 1
ATOM 703 N N . THR A 1 89 ? 15.987 11.363 -5.329 1.00 56.72 89 THR A N 1
ATOM 704 C CA . THR A 1 89 ? 16.148 12.683 -4.689 1.00 56.72 89 THR A CA 1
ATOM 705 C C . THR A 1 89 ? 17.583 12.996 -4.260 1.00 56.72 89 THR A C 1
ATOM 707 O O . THR A 1 89 ? 17.892 14.158 -4.033 1.00 56.72 89 THR A O 1
ATOM 710 N N . ASN A 1 90 ? 18.462 11.990 -4.138 1.00 55.69 90 ASN A N 1
ATOM 711 C CA . ASN A 1 90 ? 19.722 12.122 -3.389 1.00 55.69 90 ASN A CA 1
ATOM 712 C C . ASN A 1 90 ? 20.991 11.795 -4.204 1.00 55.69 90 ASN A C 1
ATOM 714 O O . ASN A 1 90 ? 21.972 11.333 -3.635 1.00 55.69 90 ASN A O 1
ATOM 718 N N . GLY A 1 91 ? 20.992 11.988 -5.527 1.00 52.50 91 GLY A N 1
ATOM 719 C CA . GLY A 1 91 ? 22.223 11.888 -6.338 1.00 52.50 91 GLY A CA 1
ATOM 720 C C . GLY A 1 91 ? 22.860 10.491 -6.467 1.00 52.50 91 GLY A C 1
ATOM 721 O O . GLY A 1 91 ? 23.903 10.367 -7.101 1.00 52.50 91 GLY A O 1
ATOM 722 N N . ASN A 1 92 ? 22.240 9.443 -5.914 1.00 57.41 92 ASN A N 1
ATOM 723 C CA . ASN A 1 92 ? 22.655 8.048 -6.088 1.00 57.41 92 ASN A CA 1
ATOM 724 C C . ASN A 1 92 ? 22.363 7.544 -7.516 1.00 57.41 92 ASN A C 1
ATOM 726 O O . ASN A 1 92 ? 21.452 8.060 -8.171 1.00 57.41 92 ASN A O 1
ATOM 730 N N . PRO A 1 93 ? 23.132 6.560 -8.022 1.00 56.81 93 PRO A N 1
ATOM 731 C CA . PRO A 1 93 ? 23.123 6.203 -9.433 1.00 56.81 93 PRO A CA 1
ATOM 732 C C . PRO A 1 93 ? 21.744 5.734 -9.897 1.00 56.81 93 PRO A C 1
ATOM 734 O O . PRO A 1 93 ? 21.118 4.857 -9.300 1.00 56.81 93 PRO A O 1
ATOM 737 N N . LYS A 1 94 ? 21.304 6.300 -11.025 1.00 68.44 94 LYS A N 1
ATOM 738 C CA . LYS A 1 94 ? 20.212 5.738 -11.813 1.00 68.44 94 LYS A CA 1
ATOM 739 C C . LYS A 1 94 ? 20.631 4.338 -12.234 1.00 68.44 94 LYS A C 1
ATOM 741 O O . LYS A 1 94 ? 21.603 4.176 -12.968 1.00 68.44 94 LYS A O 1
ATOM 746 N N . TYR A 1 95 ? 19.911 3.340 -11.748 1.00 76.69 95 TYR A N 1
ATOM 747 C CA . TYR A 1 95 ? 20.103 1.980 -12.207 1.00 76.69 95 TYR A CA 1
ATOM 748 C C . TYR A 1 95 ? 19.300 1.771 -13.491 1.00 76.69 95 TYR A C 1
ATOM 750 O O . TYR A 1 95 ? 18.169 2.243 -13.594 1.00 76.69 95 TYR A O 1
ATOM 758 N N . ALA A 1 96 ? 19.898 1.089 -14.463 1.00 82.00 96 ALA A N 1
ATOM 759 C CA . ALA A 1 96 ? 19.248 0.641 -15.686 1.00 82.00 96 ALA A CA 1
ATOM 760 C C . ALA A 1 96 ? 19.879 -0.696 -16.089 1.00 82.00 96 ALA A C 1
ATOM 762 O O . ALA A 1 96 ? 21.028 -0.726 -16.531 1.00 82.00 96 ALA A O 1
ATOM 763 N N . GLY A 1 97 ? 19.169 -1.804 -15.890 1.00 82.50 97 GLY A N 1
ATOM 764 C CA . GLY A 1 97 ? 19.722 -3.130 -16.149 1.00 82.50 97 GLY A CA 1
ATOM 765 C C . GLY A 1 97 ? 18.877 -4.289 -15.626 1.00 82.50 97 GLY A C 1
ATOM 766 O O . GLY A 1 97 ? 17.791 -4.112 -15.079 1.00 82.50 97 GLY A O 1
ATOM 767 N N . ILE A 1 98 ? 19.394 -5.503 -15.814 1.00 79.88 98 ILE A N 1
ATOM 768 C CA . ILE A 1 98 ? 18.770 -6.749 -15.348 1.00 79.88 98 ILE A CA 1
ATOM 769 C C . ILE A 1 98 ? 18.922 -6.861 -13.833 1.00 79.88 98 ILE A C 1
ATOM 771 O O . ILE A 1 98 ? 20.054 -6.897 -13.364 1.00 79.88 98 ILE A O 1
ATOM 775 N N . PHE A 1 99 ? 17.823 -7.016 -13.088 1.00 76.62 99 PHE A N 1
ATOM 776 C CA . PHE A 1 99 ? 17.784 -6.956 -11.615 1.00 76.62 99 PHE A CA 1
ATOM 777 C C . PHE A 1 99 ? 18.882 -7.752 -10.883 1.00 76.62 99 PHE A C 1
ATOM 779 O O . PHE A 1 99 ? 19.337 -7.335 -9.824 1.00 76.62 99 PHE A O 1
ATOM 786 N N . THR A 1 100 ? 19.374 -8.856 -11.447 1.00 73.25 100 THR A N 1
ATOM 787 C CA . THR A 1 100 ? 20.485 -9.639 -10.877 1.00 73.25 100 THR A CA 1
ATOM 788 C C . THR A 1 100 ? 21.809 -8.877 -10.765 1.00 73.25 100 THR A C 1
ATOM 790 O O . THR A 1 100 ? 22.658 -9.260 -9.965 1.00 73.25 100 THR A O 1
ATOM 793 N N . THR A 1 101 ? 22.010 -7.807 -11.540 1.00 63.72 101 THR A N 1
ATOM 794 C CA . THR A 1 101 ? 23.205 -6.947 -11.470 1.00 63.72 101 THR A CA 1
ATOM 795 C C . THR A 1 101 ? 23.047 -5.785 -10.496 1.00 63.72 101 THR A C 1
ATOM 797 O O . THR A 1 101 ? 23.973 -4.990 -10.328 1.00 63.72 101 THR A O 1
ATOM 800 N N . TYR A 1 102 ? 21.879 -5.656 -9.871 1.00 64.81 102 TYR A N 1
ATOM 801 C CA . TYR A 1 102 ? 21.589 -4.575 -8.952 1.00 64.81 102 TYR A CA 1
ATOM 802 C C . TYR A 1 102 ? 22.321 -4.821 -7.623 1.00 64.81 102 TYR A C 1
ATOM 804 O O . TYR A 1 102 ? 22.052 -5.824 -6.957 1.00 64.81 102 TYR A O 1
ATOM 812 N N . PRO A 1 103 ? 23.276 -3.960 -7.219 1.00 60.66 103 PRO A N 1
ATOM 813 C CA . PRO A 1 103 ? 24.017 -4.174 -5.983 1.00 60.66 103 PRO A CA 1
ATOM 814 C C . PRO A 1 103 ? 23.054 -4.189 -4.799 1.00 60.66 103 PRO A C 1
ATOM 816 O O . PRO A 1 103 ? 22.209 -3.301 -4.696 1.00 60.66 103 PRO A O 1
ATOM 819 N N . GLN A 1 104 ? 23.228 -5.129 -3.864 1.00 54.62 104 GLN A N 1
ATOM 820 C CA . GLN A 1 104 ? 22.390 -5.222 -2.659 1.00 54.62 104 GLN A CA 1
ATOM 821 C C . GLN A 1 104 ? 22.322 -3.889 -1.890 1.00 54.62 104 GLN A C 1
ATOM 823 O O . GLN A 1 104 ? 21.299 -3.565 -1.301 1.00 54.62 104 GLN A O 1
ATOM 828 N N . SER A 1 105 ? 23.393 -3.086 -1.946 1.00 56.47 105 SER A N 1
ATOM 829 C CA . SER A 1 105 ? 23.481 -1.7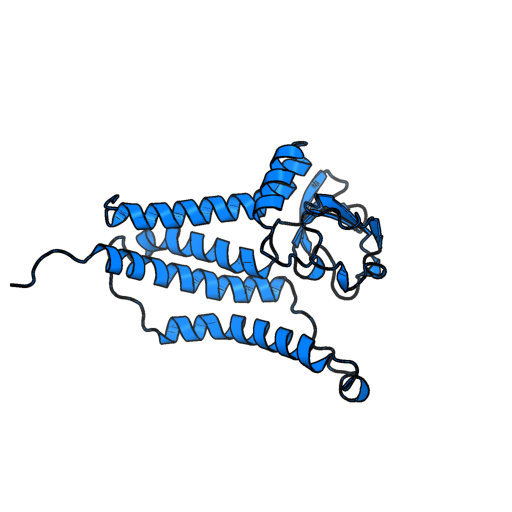54 -1.333 1.00 56.47 105 SER A CA 1
ATOM 830 C C . SER A 1 105 ? 22.607 -0.683 -1.992 1.00 56.47 105 SER A C 1
ATOM 832 O O . SER A 1 105 ? 22.382 0.364 -1.393 1.00 56.47 105 SER A O 1
ATOM 834 N N . GLN A 1 106 ? 22.129 -0.914 -3.216 1.00 57.72 106 GLN A N 1
ATOM 835 C CA . GLN A 1 106 ? 21.239 -0.003 -3.930 1.00 57.72 106 GLN A CA 1
ATOM 836 C C . GLN A 1 106 ? 19.774 -0.445 -3.843 1.00 57.72 106 GLN A C 1
ATOM 838 O O . GLN A 1 106 ? 18.900 0.407 -3.996 1.00 57.72 106 GLN A O 1
ATOM 843 N N . ILE A 1 107 ? 19.496 -1.718 -3.526 1.00 56.72 107 ILE A N 1
ATOM 844 C CA . ILE A 1 107 ? 18.138 -2.250 -3.337 1.00 56.72 107 ILE A CA 1
ATOM 845 C C . ILE A 1 107 ? 17.395 -1.438 -2.272 1.00 56.72 107 ILE A C 1
ATOM 847 O O . ILE A 1 107 ? 17.841 -1.328 -1.135 1.00 56.72 107 ILE A O 1
ATOM 851 N N . GLY A 1 108 ? 16.267 -0.830 -2.653 1.00 54.47 108 GLY A N 1
ATOM 852 C CA . GLY A 1 108 ? 15.461 0.006 -1.755 1.00 54.47 108 GLY A CA 1
ATOM 853 C C . GLY A 1 108 ? 15.886 1.475 -1.661 1.00 54.47 108 GLY A C 1
ATOM 854 O O . GLY A 1 108 ? 15.184 2.262 -1.033 1.00 54.47 108 GLY A O 1
ATOM 855 N N . SER A 1 109 ? 16.982 1.882 -2.316 1.00 57.25 109 SER A N 1
ATOM 856 C CA . SER A 1 109 ? 17.349 3.306 -2.458 1.00 57.25 109 SER A CA 1
ATOM 857 C C . SER A 1 109 ? 16.558 4.014 -3.563 1.00 57.25 109 SER A C 1
ATOM 859 O O . SER A 1 109 ? 16.489 5.246 -3.607 1.00 57.25 109 SER A O 1
ATOM 861 N N . ASN A 1 110 ? 15.984 3.227 -4.473 1.00 64.19 110 ASN A N 1
ATOM 862 C CA . ASN A 1 110 ? 15.305 3.694 -5.668 1.00 64.19 110 ASN A CA 1
ATOM 863 C C . ASN A 1 110 ? 13.793 3.671 -5.459 1.00 64.19 110 ASN A C 1
ATOM 865 O O . ASN A 1 110 ? 13.184 2.645 -5.165 1.00 64.19 110 ASN A O 1
ATOM 869 N N . LYS A 1 111 ? 13.197 4.855 -5.570 1.00 72.69 111 LYS A N 1
ATOM 870 C CA . LYS A 1 111 ? 11.838 5.108 -5.086 1.00 72.69 111 LYS A CA 1
ATOM 871 C C . LYS A 1 111 ? 10.818 4.900 -6.192 1.00 72.69 111 LYS A C 1
ATOM 873 O O . LYS A 1 111 ? 9.862 4.147 -6.067 1.00 72.69 111 LYS A O 1
ATOM 878 N N . ALA A 1 112 ? 11.114 5.498 -7.339 1.00 84.31 112 ALA A N 1
ATOM 879 C CA . ALA A 1 112 ? 10.366 5.290 -8.560 1.00 84.31 112 ALA A CA 1
ATOM 880 C C . ALA A 1 112 ? 11.139 4.370 -9.498 1.00 84.31 112 ALA A C 1
ATOM 882 O O . ALA A 1 112 ? 12.200 4.734 -10.013 1.00 84.31 112 ALA A O 1
ATOM 883 N N . GLU A 1 113 ? 10.583 3.189 -9.728 1.00 88.12 113 GLU A N 1
ATOM 884 C CA . GLU A 1 113 ? 11.174 2.163 -10.575 1.00 88.12 113 GLU A CA 1
ATOM 885 C C . GLU A 1 113 ? 10.213 1.811 -11.706 1.00 88.12 113 GLU A C 1
ATOM 887 O O . GLU A 1 113 ? 9.019 1.569 -11.504 1.00 88.12 113 GLU A O 1
ATOM 892 N N . LYS A 1 114 ? 10.769 1.799 -12.914 1.00 92.06 114 LYS A N 1
ATOM 893 C CA . LYS A 1 114 ? 10.163 1.253 -14.118 1.00 92.06 114 LYS A CA 1
ATOM 894 C C . LYS A 1 114 ? 10.662 -0.170 -14.289 1.00 92.06 114 LYS A C 1
ATOM 896 O O . LYS A 1 114 ? 11.864 -0.407 -14.224 1.00 92.06 114 LYS A O 1
ATOM 901 N N . VAL A 1 115 ? 9.757 -1.092 -14.567 1.00 92.88 115 VAL A N 1
ATOM 902 C CA . VAL A 1 115 ? 10.071 -2.498 -14.803 1.00 92.88 115 VAL A CA 1
ATOM 903 C C . VAL A 1 115 ? 9.655 -2.874 -16.212 1.00 92.88 115 VAL A C 1
ATOM 905 O O . VAL A 1 115 ? 8.535 -2.597 -16.634 1.00 92.88 115 VAL A O 1
ATOM 908 N N . PHE A 1 116 ? 10.549 -3.524 -16.941 1.00 93.44 116 PHE A N 1
ATOM 909 C CA . PHE A 1 116 ? 10.254 -4.179 -18.201 1.00 93.44 116 PHE A CA 1
ATOM 910 C C . PHE A 1 116 ? 10.383 -5.690 -18.028 1.00 93.44 116 PHE A C 1
ATOM 912 O O . PHE A 1 116 ? 11.448 -6.187 -17.659 1.00 93.44 116 PHE A O 1
ATOM 919 N N . ARG A 1 117 ? 9.293 -6.415 -18.287 1.00 91.38 117 ARG A N 1
ATOM 920 C CA . ARG A 1 117 ? 9.223 -7.878 -18.176 1.00 91.38 117 ARG A CA 1
ATOM 921 C C . ARG A 1 117 ? 8.218 -8.419 -19.182 1.00 91.38 117 ARG A C 1
ATOM 923 O O . ARG A 1 117 ? 7.113 -7.895 -19.273 1.00 91.38 117 ARG A O 1
ATOM 930 N N . ASN A 1 118 ? 8.572 -9.481 -19.908 1.00 88.12 118 ASN A N 1
ATOM 931 C CA . ASN A 1 118 ? 7.673 -10.176 -20.846 1.00 88.12 118 ASN A CA 1
ATOM 932 C C . ASN A 1 118 ? 6.966 -9.235 -21.846 1.00 88.12 118 ASN A C 1
ATOM 934 O O . ASN A 1 118 ? 5.782 -9.394 -22.133 1.00 88.12 118 ASN A O 1
ATOM 938 N N . GLY A 1 119 ? 7.670 -8.209 -22.340 1.00 89.44 119 GLY A N 1
ATOM 939 C CA . GLY A 1 119 ? 7.106 -7.213 -23.261 1.00 89.44 119 GLY A CA 1
ATOM 940 C C . GLY A 1 119 ? 6.162 -6.187 -22.618 1.00 89.44 119 GLY A C 1
ATOM 941 O O . GLY A 1 119 ? 5.611 -5.348 -23.326 1.00 89.44 119 GLY A O 1
ATOM 942 N N . MET A 1 120 ? 5.974 -6.227 -21.298 1.00 94.25 120 MET A N 1
ATOM 943 C CA . MET A 1 120 ? 5.162 -5.275 -20.542 1.00 94.25 120 MET A CA 1
ATOM 944 C C . MET A 1 120 ? 6.046 -4.222 -19.880 1.00 94.25 120 MET A C 1
ATOM 946 O O . MET A 1 120 ? 7.153 -4.518 -19.427 1.00 94.25 120 MET A O 1
ATOM 950 N N . VAL A 1 121 ? 5.528 -2.999 -19.778 1.00 95.25 121 VAL A N 1
ATOM 951 C CA . VAL A 1 121 ? 6.141 -1.912 -19.006 1.00 95.25 121 VAL A CA 1
ATOM 952 C C . VAL A 1 121 ? 5.295 -1.672 -17.769 1.00 95.25 121 VAL A C 1
ATOM 954 O O . VAL A 1 121 ? 4.095 -1.446 -17.895 1.00 95.25 121 VAL A O 1
ATOM 957 N N . GLY A 1 122 ? 5.907 -1.697 -16.592 1.00 95.88 122 GLY A N 1
ATOM 958 C CA . GLY A 1 122 ? 5.241 -1.409 -15.333 1.00 95.88 122 GLY A CA 1
ATOM 959 C C . GLY A 1 122 ? 5.949 -0.360 -14.500 1.00 95.88 122 GLY A C 1
ATOM 960 O O . GLY A 1 122 ? 7.141 -0.108 -14.672 1.00 95.88 122 GLY A O 1
ATOM 961 N N . TYR A 1 123 ? 5.191 0.242 -13.593 1.00 94.94 123 TYR A N 1
ATOM 962 C CA . TYR A 1 123 ? 5.685 1.216 -12.629 1.00 94.94 123 TYR A CA 1
ATOM 963 C C . TYR A 1 123 ? 5.305 0.772 -11.221 1.00 94.94 123 TYR A C 1
ATOM 965 O O . TYR A 1 123 ? 4.155 0.399 -10.971 1.00 94.94 123 TYR A O 1
ATOM 973 N N . LYS A 1 124 ? 6.287 0.801 -10.320 1.00 93.38 124 LYS A N 1
ATOM 974 C CA . LYS A 1 124 ? 6.135 0.424 -8.910 1.00 93.38 124 LYS A CA 1
ATOM 975 C C . LYS A 1 124 ? 5.175 1.365 -8.191 1.00 93.38 124 LYS A C 1
ATOM 977 O O . LYS A 1 124 ? 5.185 2.560 -8.475 1.00 93.38 124 LYS A O 1
ATOM 982 N N . PHE A 1 125 ? 4.396 0.884 -7.228 1.00 93.94 125 PHE A N 1
ATOM 983 C CA . PHE A 1 125 ? 3.762 1.793 -6.265 1.00 93.94 125 PHE A CA 1
ATOM 984 C C . PHE A 1 125 ? 4.801 2.548 -5.424 1.00 93.94 125 PHE A C 1
ATOM 986 O O . PHE A 1 125 ? 5.971 2.175 -5.384 1.00 93.94 125 PHE A O 1
ATOM 993 N N . ALA A 1 126 ? 4.395 3.638 -4.770 1.00 91.50 126 ALA A N 1
ATOM 994 C CA . ALA A 1 126 ? 5.348 4.439 -3.996 1.00 91.50 126 ALA A CA 1
ATOM 995 C C . ALA A 1 126 ? 5.755 3.819 -2.649 1.00 91.50 126 ALA A C 1
ATOM 997 O O . ALA A 1 126 ? 6.681 4.326 -2.036 1.00 91.50 126 ALA A O 1
ATOM 998 N N . ASN A 1 127 ? 5.106 2.741 -2.204 1.00 90.44 127 ASN A N 1
ATOM 999 C CA . ASN A 1 127 ? 5.467 1.982 -1.004 1.00 90.44 127 ASN A CA 1
ATOM 1000 C C . ASN A 1 127 ? 5.472 0.483 -1.302 1.00 90.44 127 ASN A C 1
ATOM 1002 O O . ASN A 1 127 ? 4.832 0.021 -2.256 1.00 90.44 127 ASN A O 1
ATOM 1006 N N . ASP A 1 128 ? 6.134 -0.270 -0.426 1.00 89.62 128 ASP A N 1
ATOM 1007 C CA . ASP A 1 128 ? 6.132 -1.727 -0.464 1.00 89.62 128 ASP A CA 1
ATOM 1008 C C . ASP A 1 128 ? 4.743 -2.325 -0.196 1.00 89.62 128 ASP A C 1
ATOM 1010 O O . ASP A 1 128 ? 3.859 -1.715 0.412 1.00 89.62 128 ASP A O 1
ATOM 1014 N N . THR A 1 129 ? 4.565 -3.582 -0.618 1.00 92.69 129 THR A N 1
ATOM 1015 C CA . THR A 1 129 ? 3.277 -4.288 -0.536 1.00 92.69 129 THR A CA 1
ATOM 1016 C C . THR A 1 129 ? 2.718 -4.372 0.869 1.00 92.69 129 THR A C 1
ATOM 1018 O O . THR A 1 129 ? 1.509 -4.274 1.055 1.00 92.69 129 THR A O 1
ATOM 1021 N N . ARG A 1 130 ? 3.588 -4.517 1.870 1.00 91.31 130 ARG A N 1
ATOM 1022 C CA . ARG A 1 130 ? 3.172 -4.593 3.272 1.00 91.31 130 ARG A CA 1
ATOM 1023 C C . ARG A 1 130 ? 2.502 -3.301 3.734 1.00 91.31 130 ARG A C 1
ATOM 1025 O O . ARG A 1 130 ? 1.466 -3.358 4.389 1.00 91.31 130 ARG A O 1
ATOM 1032 N N . ASP A 1 131 ? 3.081 -2.160 3.397 1.00 92.12 131 ASP A N 1
ATOM 1033 C CA . ASP A 1 131 ? 2.662 -0.869 3.931 1.00 92.12 131 ASP A CA 1
ATOM 1034 C C . ASP A 1 131 ? 1.274 -0.494 3.435 1.00 92.12 131 ASP A C 1
ATOM 1036 O O . ASP A 1 131 ? 0.359 -0.266 4.229 1.00 92.12 131 ASP A O 1
ATOM 1040 N N . TYR A 1 132 ? 1.070 -0.514 2.117 1.00 94.31 132 TYR A N 1
ATOM 1041 C CA . TYR A 1 132 ? -0.248 -0.197 1.580 1.00 94.31 132 TYR A CA 1
ATOM 1042 C C . TYR A 1 132 ? -1.278 -1.286 1.884 1.00 94.31 132 TYR A C 1
ATOM 1044 O O . TYR A 1 132 ? -2.466 -0.978 1.989 1.00 94.31 132 TYR A O 1
ATOM 1052 N N . ALA A 1 133 ? -0.853 -2.537 2.098 1.00 96.25 133 ALA A N 1
ATOM 1053 C CA . ALA A 1 133 ? -1.737 -3.586 2.592 1.00 96.25 133 ALA A CA 1
ATOM 1054 C C . ALA A 1 133 ? -2.194 -3.362 4.037 1.00 96.25 133 ALA A C 1
ATOM 1056 O O . ALA A 1 133 ? -3.205 -3.928 4.429 1.00 96.25 133 ALA A O 1
ATOM 1057 N N . ILE A 1 134 ? -1.514 -2.524 4.821 1.00 97.19 134 ILE A N 1
ATOM 1058 C CA . ILE A 1 134 ? -1.999 -2.070 6.130 1.00 97.19 134 ILE A CA 1
ATOM 1059 C C . ILE A 1 134 ? -2.845 -0.804 5.954 1.00 97.19 134 ILE A C 1
ATOM 1061 O O . ILE A 1 134 ? -3.974 -0.744 6.445 1.00 97.19 134 ILE A O 1
ATOM 1065 N N . TYR A 1 135 ? -2.334 0.207 5.247 1.00 97.19 135 TYR A N 1
ATOM 1066 C CA . TYR A 1 135 ? -2.972 1.525 5.169 1.00 97.19 135 TYR A CA 1
ATOM 1067 C C . TYR A 1 135 ? -4.324 1.513 4.457 1.00 97.19 135 TYR A C 1
ATOM 1069 O O . TYR A 1 135 ? -5.245 2.209 4.897 1.00 97.19 135 TYR A O 1
ATOM 1077 N N . LEU A 1 136 ? -4.473 0.735 3.381 1.00 97.88 136 LEU A N 1
ATOM 1078 C CA . LEU A 1 136 ? -5.735 0.669 2.648 1.00 97.88 136 LEU A CA 1
ATOM 1079 C C . LEU A 1 136 ? -6.824 -0.023 3.488 1.00 97.88 136 LEU A C 1
ATOM 1081 O O . LEU A 1 136 ? -7.873 0.587 3.705 1.00 97.88 136 LEU A O 1
ATOM 1085 N N . PRO A 1 137 ? -6.609 -1.227 4.050 1.00 98.44 137 PRO A N 1
ATOM 1086 C CA . PRO A 1 137 ? -7.597 -1.883 4.907 1.00 98.44 137 PRO A CA 1
ATOM 1087 C C . PRO A 1 137 ? -7.865 -1.132 6.210 1.00 98.44 137 PRO A C 1
ATOM 1089 O O . PRO A 1 137 ? -9.002 -1.141 6.673 1.00 98.44 137 PRO A O 1
ATOM 1092 N N . TRP A 1 138 ? -6.879 -0.416 6.763 1.00 98.44 138 TRP A N 1
ATOM 1093 C CA . TRP A 1 138 ? -7.102 0.494 7.890 1.00 98.44 138 TRP A CA 1
ATOM 1094 C C . TRP A 1 138 ? -8.107 1.589 7.526 1.00 98.44 138 TRP A C 1
ATOM 1096 O O . TRP A 1 138 ? -9.130 1.743 8.202 1.00 98.44 138 TRP A O 1
ATOM 1106 N N . MET A 1 139 ? -7.872 2.298 6.422 1.00 98.31 139 MET A N 1
ATOM 1107 C CA . MET A 1 139 ? -8.788 3.324 5.927 1.00 98.31 139 MET A CA 1
ATOM 1108 C C . MET A 1 139 ? -10.190 2.757 5.672 1.00 98.31 139 MET A C 1
ATOM 1110 O O . MET A 1 139 ? -11.181 3.343 6.108 1.00 98.31 139 MET A O 1
ATOM 1114 N N . LEU A 1 140 ? -10.282 1.606 4.997 1.00 98.38 140 LEU A N 1
ATOM 1115 C CA . LEU A 1 140 ? -11.555 0.967 4.664 1.00 98.38 140 LEU A CA 1
ATOM 1116 C C . LEU A 1 140 ? -12.312 0.506 5.912 1.00 98.38 140 LEU A C 1
ATOM 1118 O O . LEU A 1 140 ? -13.517 0.729 6.005 1.00 98.38 140 LEU A O 1
ATOM 1122 N N . ALA A 1 141 ? -11.625 -0.085 6.889 1.00 97.81 141 ALA A N 1
ATOM 1123 C CA . ALA A 1 141 ? -12.240 -0.497 8.144 1.00 97.81 141 ALA A CA 1
ATOM 1124 C C . ALA A 1 141 ? -12.744 0.708 8.944 1.00 97.81 141 ALA A C 1
ATOM 1126 O O . ALA A 1 141 ? -13.858 0.655 9.460 1.00 97.81 141 ALA A O 1
ATOM 1127 N N . MET A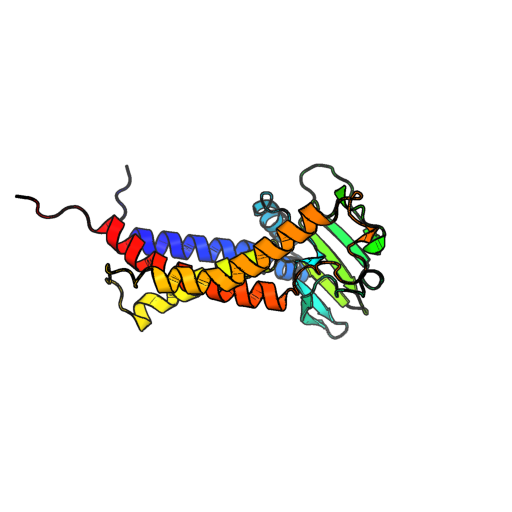 1 142 ? -11.992 1.816 8.990 1.00 96.44 142 MET A N 1
ATOM 1128 C CA . MET A 1 142 ? -12.481 3.062 9.593 1.00 96.44 142 MET A CA 1
ATOM 1129 C C . MET A 1 142 ? -13.712 3.595 8.861 1.00 96.44 142 MET A C 1
ATOM 1131 O O . MET A 1 142 ? -14.704 3.910 9.510 1.00 96.44 142 MET A O 1
ATOM 1135 N N . PHE A 1 143 ? -13.674 3.651 7.526 1.00 97.00 143 PHE A N 1
ATOM 1136 C CA . PHE A 1 143 ? -14.797 4.106 6.707 1.00 97.00 143 PHE A CA 1
ATOM 1137 C C . PHE A 1 143 ? -16.053 3.248 6.915 1.00 97.00 143 PHE A C 1
ATOM 1139 O O . PHE A 1 143 ? -17.147 3.791 7.059 1.00 97.00 143 PHE A O 1
ATOM 1146 N N . ALA A 1 144 ? -15.903 1.922 6.968 1.00 97.31 144 ALA A N 1
ATOM 1147 C CA . ALA A 1 144 ? -16.996 0.974 7.163 1.00 97.31 144 ALA A CA 1
ATOM 1148 C C . ALA A 1 144 ? -17.533 0.961 8.606 1.00 97.31 144 ALA A C 1
ATOM 1150 O O . ALA A 1 144 ? -18.716 0.693 8.825 1.00 97.31 144 ALA A O 1
ATOM 1151 N N . TYR A 1 145 ? -16.690 1.278 9.593 1.00 95.62 145 TYR A N 1
ATOM 1152 C CA . TYR A 1 145 ? -17.010 1.211 11.019 1.00 95.62 145 TYR A CA 1
ATOM 1153 C C . TYR A 1 145 ? -18.366 1.827 11.409 1.00 95.62 145 TYR A C 1
ATOM 1155 O O . TYR A 1 145 ? -19.160 1.125 12.038 1.00 95.62 145 TYR A O 1
ATOM 1163 N N . PRO A 1 146 ? -18.701 3.088 11.060 1.00 93.62 146 PRO A N 1
ATOM 1164 C CA . PRO A 1 146 ? -19.968 3.694 11.466 1.00 93.62 146 PRO A CA 1
ATOM 1165 C C . PRO A 1 146 ? -21.206 2.995 10.893 1.00 93.62 146 PRO A C 1
ATOM 1167 O O . PRO A 1 146 ? -22.278 3.120 11.484 1.00 93.62 146 PRO A O 1
ATOM 1170 N N . PHE A 1 147 ? -21.071 2.275 9.777 1.00 95.25 147 PHE A N 1
ATOM 1171 C CA . PHE A 1 147 ? -22.160 1.520 9.154 1.00 95.25 147 PHE A CA 1
ATOM 1172 C C . PHE A 1 147 ? -22.359 0.145 9.802 1.00 95.25 147 PHE A C 1
ATOM 1174 O O . PHE A 1 147 ? -23.472 -0.370 9.797 1.00 95.25 147 PHE A O 1
ATOM 1181 N N . VAL A 1 148 ? -21.300 -0.430 10.382 1.00 95.19 148 VAL A N 1
ATOM 1182 C CA . VAL A 1 148 ? -21.326 -1.758 11.018 1.00 95.19 148 VAL A CA 1
ATOM 1183 C C . VAL A 1 148 ? -21.574 -1.670 12.529 1.00 95.19 148 VAL A C 1
AT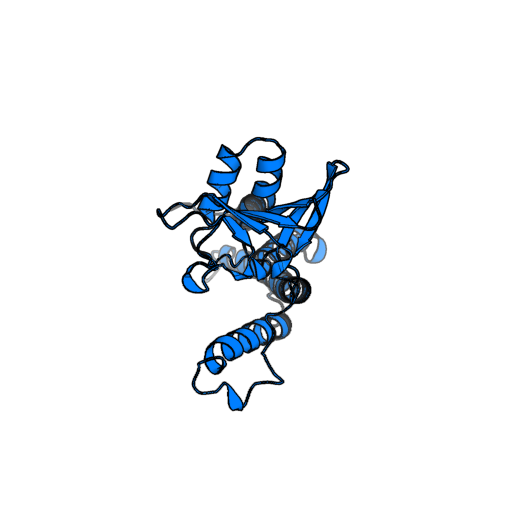OM 1185 O O . VAL A 1 148 ? -22.349 -2.447 13.075 1.00 95.19 148 VAL A O 1
ATOM 1188 N N . PHE A 1 149 ? -20.935 -0.718 13.215 1.00 92.25 149 PHE A N 1
ATOM 1189 C CA . PHE A 1 149 ? -20.917 -0.621 14.683 1.00 92.25 149 PHE A CA 1
ATOM 1190 C C . PHE A 1 149 ? -21.537 0.671 15.236 1.00 92.25 149 PHE A C 1
ATOM 1192 O O . PHE A 1 149 ? -21.661 0.822 16.452 1.00 92.25 149 PHE A O 1
ATOM 1199 N N . GLY A 1 150 ? -21.917 1.611 14.365 1.00 88.56 150 GLY A N 1
ATOM 1200 C CA . GLY A 1 150 ? -22.432 2.924 14.751 1.00 88.56 150 GLY A CA 1
ATOM 1201 C C . GLY A 1 150 ? -21.340 3.971 15.015 1.00 88.56 150 GLY A C 1
ATOM 1202 O O . GLY A 1 150 ? -20.180 3.668 15.288 1.00 88.56 150 GLY A O 1
ATOM 1203 N N . LYS A 1 151 ? -21.719 5.253 14.925 1.00 82.00 151 LYS A N 1
ATOM 1204 C CA . LYS A 1 151 ? -20.782 6.398 14.912 1.00 82.00 151 LYS A CA 1
ATOM 1205 C C . LYS A 1 151 ? -20.127 6.720 16.264 1.00 82.00 151 LYS A C 1
ATOM 1207 O O . LYS A 1 151 ? -19.051 7.303 16.283 1.00 82.00 151 LYS A O 1
ATOM 1212 N N . GLY A 1 152 ? -20.766 6.373 17.382 1.00 82.31 152 GLY A N 1
ATOM 1213 C CA . GLY A 1 152 ? -20.409 6.890 18.713 1.00 82.31 152 GLY A CA 1
ATOM 1214 C C . GLY A 1 152 ? -19.837 5.870 19.696 1.00 82.31 152 GLY A C 1
ATOM 1215 O O . GLY A 1 152 ? -19.717 6.181 20.880 1.00 82.31 152 GLY A O 1
ATOM 1216 N N . ARG A 1 153 ? -19.524 4.644 19.259 1.00 87.19 153 ARG A N 1
ATOM 1217 C CA . ARG A 1 153 ? -19.027 3.604 20.170 1.00 87.19 153 ARG A CA 1
ATOM 1218 C C . ARG A 1 153 ? -17.655 4.001 20.724 1.00 87.19 153 ARG A C 1
ATOM 1220 O O . ARG A 1 153 ? -16.746 4.274 19.943 1.00 87.19 153 ARG A O 1
ATOM 1227 N N . LYS A 1 154 ? -17.528 4.029 22.055 1.00 87.81 154 LYS A N 1
ATOM 1228 C CA . LYS A 1 154 ? -16.280 4.311 22.798 1.00 87.81 154 LYS A CA 1
ATOM 1229 C C . LYS A 1 154 ? -15.640 3.047 23.375 1.00 87.81 154 LYS A C 1
ATOM 1231 O O . LYS A 1 154 ? -14.448 3.027 23.652 1.00 87.81 154 LYS A O 1
ATOM 1236 N N . GLU A 1 155 ? -16.429 1.990 23.540 1.00 90.81 155 GLU A N 1
ATOM 1237 C CA . GLU A 1 155 ? -15.944 0.699 24.017 1.00 90.81 155 GLU A CA 1
ATOM 1238 C C . GLU A 1 155 ? -15.053 0.039 22.968 1.00 90.81 155 GLU A C 1
ATOM 1240 O O . GLU A 1 155 ? -15.493 -0.235 21.847 1.00 90.81 155 GLU A O 1
ATOM 1245 N N . MET A 1 156 ? -13.806 -0.225 23.346 1.00 90.88 156 MET A N 1
ATOM 1246 C CA . MET A 1 156 ? -12.870 -0.967 22.511 1.00 90.88 156 MET A CA 1
ATOM 1247 C C . MET A 1 156 ? -13.205 -2.465 22.548 1.00 90.88 156 MET A C 1
ATOM 1249 O O . MET A 1 156 ? -13.548 -2.986 23.614 1.00 90.88 156 MET A O 1
ATOM 1253 N N . PRO A 1 157 ? -13.078 -3.191 21.424 1.00 91.69 157 PRO A N 1
ATOM 1254 C CA . PRO A 1 157 ? -13.125 -4.646 21.458 1.00 91.69 157 PRO A CA 1
ATOM 1255 C C . PRO A 1 157 ? -12.013 -5.201 22.359 1.00 91.69 157 PRO A C 1
ATOM 1257 O O . PRO A 1 157 ? -10.967 -4.575 22.539 1.00 91.69 157 PRO A O 1
ATOM 1260 N N . HIS A 1 158 ? -12.216 -6.398 22.912 1.00 95.06 158 HIS A N 1
ATOM 1261 C CA . HIS A 1 158 ? -11.239 -7.019 23.807 1.00 95.06 158 HIS A CA 1
ATOM 1262 C C . HIS A 1 158 ? -9.853 -7.114 23.144 1.00 95.06 158 HIS A C 1
ATOM 1264 O O . HIS A 1 158 ? -9.747 -7.599 22.020 1.00 95.06 158 HIS A O 1
ATOM 1270 N N . TRP A 1 159 ? -8.787 -6.678 23.824 1.00 93.62 159 TRP A N 1
ATOM 1271 C CA . TRP A 1 159 ? -7.431 -6.544 23.257 1.00 93.62 159 TRP A CA 1
ATOM 1272 C C . TRP A 1 159 ? -6.882 -7.834 22.621 1.00 93.62 159 TRP A C 1
ATOM 1274 O O . TRP A 1 159 ? -6.092 -7.770 21.683 1.00 93.62 159 TRP A O 1
ATOM 1284 N N . ALA A 1 160 ? -7.331 -9.004 23.089 1.00 94.69 160 ALA A N 1
ATOM 1285 C CA . ALA A 1 160 ? -6.935 -10.294 22.525 1.00 94.69 160 ALA A CA 1
ATOM 1286 C C . ALA A 1 160 ? -7.258 -10.417 21.026 1.00 94.69 160 ALA A C 1
ATOM 1288 O O . ALA A 1 160 ? -6.472 -11.008 20.295 1.00 94.69 160 ALA A O 1
ATOM 1289 N N . TRP A 1 161 ? -8.357 -9.827 20.538 1.00 94.25 161 TRP A N 1
ATOM 1290 C CA . TRP A 1 161 ? -8.680 -9.859 19.106 1.00 94.25 161 TRP A CA 1
ATOM 1291 C C . TRP A 1 161 ? -7.673 -9.066 18.274 1.00 94.25 161 TRP A C 1
ATOM 1293 O O . TRP A 1 161 ? -7.275 -9.512 17.201 1.00 94.25 161 TRP A O 1
ATOM 1303 N N . PHE A 1 162 ? -7.205 -7.931 18.798 1.00 93.25 162 PHE A N 1
ATOM 1304 C CA . PHE A 1 162 ? -6.123 -7.168 18.186 1.00 93.25 162 PHE A CA 1
ATOM 1305 C C . PHE A 1 162 ? -4.820 -7.968 18.169 1.00 93.25 162 PHE A C 1
ATOM 1307 O O . PHE A 1 162 ? -4.181 -8.072 17.127 1.00 93.25 162 PHE A O 1
ATOM 1314 N N . ALA A 1 163 ? -4.458 -8.592 19.294 1.00 94.62 163 ALA A N 1
ATOM 1315 C CA . ALA A 1 163 ? -3.264 -9.430 19.372 1.00 94.62 163 ALA A CA 1
ATOM 1316 C C . ALA A 1 163 ? -3.315 -10.573 18.348 1.00 94.62 163 ALA A C 1
ATOM 1318 O O . ALA A 1 163 ? -2.371 -10.749 17.585 1.00 94.62 163 ALA A O 1
ATOM 1319 N N . VAL A 1 164 ? -4.442 -11.287 18.264 1.00 95.50 164 VAL A N 1
ATOM 1320 C CA . VAL A 1 164 ? -4.649 -12.370 17.292 1.00 95.50 164 VAL A CA 1
ATOM 1321 C C . VAL A 1 164 ? -4.522 -11.872 15.850 1.00 95.50 164 VAL A C 1
ATOM 1323 O O . VAL A 1 164 ? -3.879 -12.536 15.041 1.00 95.50 164 VAL A O 1
ATOM 1326 N N . ALA A 1 165 ? -5.062 -10.695 15.529 1.00 95.38 165 ALA A N 1
ATOM 1327 C CA . ALA A 1 165 ? -4.943 -10.107 14.194 1.00 95.38 165 ALA A CA 1
ATOM 1328 C C . ALA A 1 165 ? -3.500 -9.709 13.828 1.00 95.38 165 ALA A C 1
ATOM 1330 O O . ALA A 1 165 ? -3.137 -9.734 12.654 1.00 95.38 165 ALA A O 1
ATOM 1331 N N . LEU A 1 166 ? -2.664 -9.369 14.814 1.00 95.44 166 LEU A N 1
ATOM 1332 C CA . LEU A 1 166 ? -1.259 -9.029 14.587 1.00 95.44 166 LEU A CA 1
ATOM 1333 C C . LEU A 1 166 ? -0.342 -10.249 14.462 1.00 95.44 166 LEU A C 1
ATOM 1335 O O . LEU A 1 166 ? 0.720 -10.121 13.856 1.00 95.44 166 LEU A O 1
ATOM 1339 N N . ILE A 1 167 ? -0.724 -11.418 14.991 1.00 95.56 167 ILE A N 1
ATOM 1340 C CA . ILE A 1 167 ? 0.119 -12.627 14.970 1.00 95.56 167 ILE A CA 1
ATOM 1341 C C . ILE A 1 167 ? 0.629 -12.963 13.555 1.00 95.56 167 ILE A C 1
ATOM 1343 O O . ILE A 1 167 ? 1.840 -13.134 13.412 1.00 95.56 167 ILE A O 1
ATOM 1347 N N . PRO A 1 168 ? -0.203 -13.016 12.493 1.00 92.81 168 PRO A N 1
ATOM 1348 C CA . PRO A 1 168 ? 0.281 -13.351 11.153 1.00 92.81 168 PRO A CA 1
ATOM 1349 C C . PRO A 1 168 ? 1.314 -12.352 10.618 1.00 92.81 168 PRO A C 1
ATOM 1351 O O . PRO A 1 168 ? 2.327 -12.758 10.052 1.00 92.81 168 PRO A O 1
ATOM 1354 N N . LEU A 1 169 ? 1.085 -11.050 10.831 1.00 92.88 169 LEU A N 1
ATOM 1355 C CA . LEU A 1 169 ? 2.017 -9.995 10.428 1.00 92.88 169 LEU A CA 1
ATOM 1356 C C . LEU A 1 169 ? 3.325 -10.072 11.228 1.00 92.88 169 LEU A C 1
ATOM 1358 O O . LEU A 1 169 ? 4.404 -9.910 10.662 1.00 92.88 169 LEU A O 1
ATOM 1362 N N . ALA A 1 170 ? 3.235 -10.349 12.530 1.00 91.56 170 ALA A N 1
ATOM 1363 C CA . ALA A 1 170 ? 4.390 -10.495 13.403 1.00 91.56 170 ALA A CA 1
ATOM 1364 C C . ALA A 1 170 ? 5.239 -11.713 13.020 1.00 91.56 170 ALA A C 1
ATOM 1366 O O . ALA A 1 170 ? 6.456 -11.592 12.951 1.00 91.56 170 ALA A O 1
ATOM 1367 N N . ILE A 1 171 ? 4.621 -12.858 12.715 1.00 89.56 171 ILE A N 1
ATOM 1368 C CA . ILE A 1 171 ? 5.331 -14.055 12.239 1.00 89.56 171 ILE A CA 1
ATOM 1369 C C . ILE A 1 171 ? 6.024 -13.765 10.901 1.00 89.56 171 ILE A C 1
ATOM 1371 O O . ILE A 1 171 ? 7.208 -14.065 10.750 1.00 89.56 171 ILE A O 1
ATOM 1375 N N . ASP A 1 172 ? 5.324 -13.145 9.948 1.00 85.62 172 ASP A N 1
ATOM 1376 C CA . ASP A 1 172 ? 5.887 -12.775 8.643 1.00 85.62 172 ASP A CA 1
ATOM 1377 C C . ASP A 1 172 ? 7.086 -11.819 8.781 1.00 85.62 172 ASP A C 1
ATOM 1379 O O . ASP A 1 172 ? 8.154 -12.058 8.216 1.00 85.62 172 ASP A O 1
ATOM 1383 N N . GLY A 1 173 ? 6.947 -10.760 9.583 1.00 83.25 173 GLY A N 1
ATOM 1384 C CA . GLY A 1 173 ? 8.024 -9.802 9.833 1.00 83.25 173 GLY A CA 1
ATOM 1385 C C . GLY A 1 173 ? 9.197 -10.403 10.612 1.00 83.25 173 GLY A C 1
ATOM 1386 O O . GLY A 1 173 ? 10.354 -10.162 10.271 1.00 83.25 173 GLY A O 1
ATOM 1387 N N . PHE A 1 174 ? 8.918 -11.218 11.630 1.00 83.50 174 PHE A N 1
ATOM 1388 C CA . PHE A 1 174 ? 9.940 -11.846 12.467 1.00 83.50 174 PHE A CA 1
ATOM 1389 C C . PHE A 1 174 ? 10.757 -12.883 11.695 1.00 83.50 174 PHE A C 1
ATOM 1391 O O . PHE A 1 174 ? 11.981 -12.895 11.796 1.00 83.50 174 PHE A O 1
ATOM 1398 N N . THR A 1 175 ? 10.108 -13.715 10.876 1.00 78.56 175 THR A N 1
ATOM 1399 C CA . THR A 1 175 ? 10.809 -14.693 10.028 1.00 78.56 175 THR A CA 1
ATOM 1400 C C . THR A 1 175 ? 11.714 -14.013 8.999 1.00 78.56 175 THR A C 1
ATOM 1402 O O . THR A 1 175 ? 12.837 -14.467 8.800 1.00 78.56 175 THR A O 1
ATOM 1405 N N . GLN A 1 176 ? 11.299 -12.879 8.423 1.00 74.38 176 GLN A N 1
ATOM 1406 C CA . GLN A 1 176 ? 12.151 -12.061 7.544 1.00 74.38 176 GLN A CA 1
ATOM 1407 C C . GLN A 1 176 ? 13.321 -11.404 8.283 1.00 74.38 176 GLN A C 1
ATOM 1409 O O . GLN A 1 176 ? 14.440 -11.384 7.773 1.00 74.38 176 GLN A O 1
ATOM 1414 N N . LEU A 1 177 ? 13.092 -10.883 9.491 1.00 77.00 177 LEU A N 1
ATOM 1415 C CA . LEU A 1 177 ? 14.159 -10.293 10.299 1.00 77.00 177 LEU A CA 1
ATOM 1416 C C . LEU A 1 177 ? 15.211 -11.344 10.676 1.00 77.00 177 LEU A C 1
ATOM 1418 O O . LEU A 1 177 ? 16.409 -11.101 10.529 1.00 77.00 177 LEU A O 1
ATOM 1422 N N . LEU A 1 178 ? 14.765 -12.528 11.107 1.00 72.69 178 LEU A N 1
ATOM 1423 C CA . LEU A 1 178 ? 15.649 -13.657 11.386 1.00 72.69 178 LEU A CA 1
ATOM 1424 C C . LEU A 1 178 ? 16.399 -14.113 10.134 1.00 72.69 178 LEU A C 1
ATOM 1426 O O . LEU A 1 178 ? 17.588 -14.396 10.232 1.00 72.69 178 LEU A O 1
ATOM 1430 N N . ALA A 1 179 ? 15.753 -14.125 8.965 1.00 67.75 179 ALA A N 1
ATOM 1431 C CA . ALA A 1 179 ? 16.411 -14.416 7.692 1.00 67.75 179 ALA A CA 1
ATOM 1432 C C . ALA A 1 179 ? 17.577 -13.464 7.415 1.00 67.75 179 ALA A C 1
ATOM 1434 O O . ALA A 1 179 ? 18.672 -13.911 7.078 1.00 67.75 179 ALA A O 1
ATOM 1435 N N . GLY A 1 180 ? 17.357 -12.159 7.604 1.00 66.62 180 GLY A N 1
ATOM 1436 C CA . GLY A 1 180 ? 18.391 -11.142 7.427 1.00 66.62 180 GLY A CA 1
ATOM 1437 C C . GLY A 1 180 ? 19.526 -11.257 8.447 1.00 66.62 180 GLY A C 1
ATOM 1438 O O . GLY A 1 180 ? 20.689 -11.093 8.090 1.00 66.62 180 GLY A O 1
ATOM 1439 N N . MET A 1 181 ? 19.208 -11.578 9.705 1.00 67.31 181 MET A N 1
ATOM 1440 C CA . MET A 1 181 ? 20.197 -11.717 10.780 1.00 67.31 181 MET A CA 1
ATOM 1441 C C . MET A 1 181 ? 21.037 -13.001 10.651 1.00 67.31 181 MET A C 1
ATOM 1443 O O . MET A 1 181 ? 22.254 -12.968 10.832 1.00 67.31 181 MET A O 1
ATOM 1447 N N . LEU A 1 182 ? 20.397 -14.133 10.345 1.00 64.19 182 LEU A N 1
ATOM 1448 C CA . LEU A 1 182 ? 21.034 -15.452 10.262 1.00 64.19 182 LEU A CA 1
ATOM 1449 C C . LEU A 1 182 ? 21.670 -15.721 8.891 1.00 64.19 182 LEU A C 1
ATOM 1451 O O . LEU A 1 182 ? 22.578 -16.539 8.804 1.00 64.19 182 LEU A O 1
ATOM 1455 N N . GLY A 1 183 ? 21.275 -14.992 7.843 1.00 54.53 183 GLY A N 1
ATOM 1456 C CA . GLY A 1 183 ? 21.880 -15.035 6.504 1.00 54.53 183 GLY A CA 1
ATOM 1457 C C . GLY A 1 183 ? 23.278 -14.402 6.391 1.00 54.53 183 GLY A C 1
ATOM 1458 O O . GLY A 1 183 ? 23.790 -14.237 5.285 1.00 54.53 183 GLY A O 1
ATOM 1459 N N . SER A 1 184 ? 23.903 -14.037 7.516 1.00 52.88 184 SER A N 1
ATOM 1460 C CA . SER A 1 184 ? 25.293 -13.573 7.598 1.00 52.88 184 SER A CA 1
ATOM 1461 C C . SER A 1 184 ? 26.285 -14.671 7.147 1.00 52.88 184 SER A C 1
ATOM 1463 O O . SER A 1 184 ? 26.038 -15.849 7.423 1.00 52.88 184 SER A O 1
ATOM 1465 N N . PRO A 1 185 ? 27.435 -14.330 6.513 1.00 52.06 185 PRO A N 1
ATOM 1466 C CA . PRO A 1 185 ? 28.434 -15.285 5.996 1.00 52.06 185 PRO A CA 1
ATOM 1467 C C . PRO A 1 185 ? 28.878 -16.389 6.969 1.00 52.06 185 PRO A C 1
ATOM 1469 O O . PRO A 1 185 ? 29.347 -17.440 6.542 1.00 52.06 185 PRO A O 1
ATOM 1472 N N . VAL A 1 186 ? 28.712 -16.168 8.275 1.00 53.66 186 VAL A N 1
ATOM 1473 C CA . VAL A 1 186 ? 29.072 -17.098 9.354 1.00 53.66 186 VAL A CA 1
ATOM 1474 C C . VAL A 1 186 ? 28.242 -18.396 9.333 1.00 53.66 186 VAL A C 1
ATOM 1476 O O . VAL A 1 186 ? 28.740 -19.431 9.767 1.00 53.66 186 VAL A O 1
ATOM 1479 N N . TYR A 1 187 ? 27.018 -18.389 8.788 1.00 50.97 187 TYR A N 1
ATOM 1480 C CA . TYR A 1 187 ? 26.086 -19.530 8.873 1.00 50.97 187 TYR A CA 1
ATOM 1481 C C . TYR A 1 187 ? 25.748 -20.195 7.528 1.00 50.97 187 TYR A C 1
ATOM 1483 O O . TYR A 1 187 ? 24.872 -21.059 7.473 1.00 50.97 187 TYR A O 1
ATOM 1491 N N . TYR A 1 188 ? 26.472 -19.856 6.455 1.00 51.34 188 TYR A N 1
ATOM 1492 C CA . TYR A 1 188 ? 26.210 -20.320 5.080 1.00 51.34 188 TYR A CA 1
ATOM 1493 C C . TYR A 1 188 ? 26.069 -21.851 4.938 1.00 51.34 188 TYR A C 1
ATOM 1495 O O . TYR A 1 188 ? 25.294 -22.336 4.117 1.00 51.34 188 TYR A O 1
ATOM 1503 N N . TRP A 1 189 ? 26.781 -22.622 5.765 1.00 49.97 189 TRP A N 1
ATOM 1504 C CA . TRP A 1 189 ? 26.844 -24.088 5.696 1.00 49.97 189 TRP A CA 1
ATOM 1505 C C . TRP A 1 189 ? 25.681 -24.808 6.394 1.00 49.97 189 TRP A C 1
ATOM 1507 O O . TRP A 1 189 ? 25.402 -25.959 6.073 1.00 49.97 189 TRP A O 1
ATOM 1517 N N . LEU A 1 190 ? 24.974 -24.148 7.321 1.00 49.56 190 LEU A N 1
ATOM 1518 C CA . LEU A 1 190 ? 23.843 -24.744 8.052 1.00 49.56 190 LEU A CA 1
ATOM 1519 C C . LEU A 1 190 ? 22.500 -24.544 7.317 1.00 49.56 190 LEU A C 1
ATOM 1521 O O . LEU A 1 190 ? 21.469 -25.061 7.737 1.00 49.56 190 LEU A O 1
ATOM 1525 N N . TYR A 1 191 ? 22.504 -23.776 6.223 1.00 48.53 191 TYR A N 1
ATOM 1526 C CA . TYR A 1 191 ? 21.335 -23.017 5.770 1.00 48.53 191 TYR A CA 1
ATOM 1527 C C . TYR A 1 191 ? 20.960 -23.230 4.292 1.00 48.53 191 TYR A C 1
ATOM 1529 O O . TYR A 1 191 ? 20.113 -22.530 3.744 1.00 48.53 191 TYR A O 1
ATOM 1537 N N . TYR A 1 192 ? 21.570 -24.209 3.623 1.00 44.97 192 TYR A N 1
ATOM 1538 C CA . TYR A 1 192 ? 21.377 -24.441 2.188 1.00 44.97 192 TYR A CA 1
ATOM 1539 C C . TYR A 1 192 ? 19.971 -24.948 1.770 1.00 44.97 192 TYR A C 1
ATOM 1541 O O . TYR A 1 192 ? 19.565 -24.647 0.650 1.00 44.97 192 TYR A O 1
ATOM 1549 N N . PRO A 1 193 ? 19.168 -25.642 2.612 1.00 45.59 193 PRO A N 1
ATOM 1550 C CA . PRO A 1 193 ? 17.780 -25.963 2.253 1.00 45.59 193 PRO A CA 1
ATOM 1551 C C . PRO A 1 193 ? 16.739 -24.955 2.779 1.00 45.59 193 PRO A C 1
ATOM 1553 O O . PRO A 1 193 ? 15.587 -25.010 2.357 1.00 45.59 193 PRO A O 1
ATOM 1556 N N . PHE A 1 194 ? 17.124 -24.037 3.673 1.00 43.06 194 PHE A N 1
ATOM 1557 C CA . PHE A 1 194 ? 16.246 -23.034 4.289 1.00 43.06 194 PHE A CA 1
ATOM 1558 C C . PHE A 1 194 ? 16.757 -21.622 4.005 1.00 43.06 194 PHE A C 1
ATOM 1560 O O . PHE A 1 194 ? 16.940 -20.840 4.932 1.00 43.06 194 PHE A O 1
ATOM 1567 N N . SER A 1 195 ? 16.960 -21.253 2.737 1.00 46.62 195 SER A N 1
ATOM 1568 C CA . SER A 1 195 ? 16.968 -19.830 2.395 1.00 46.62 195 SER A CA 1
ATOM 1569 C C . SER A 1 195 ? 15.618 -19.270 2.843 1.00 46.62 195 SER A C 1
ATOM 1571 O O . SER A 1 195 ? 14.610 -19.507 2.185 1.00 46.62 195 SER A O 1
ATOM 1573 N N . LEU A 1 196 ? 15.556 -18.653 4.032 1.00 48.88 196 LEU A N 1
ATOM 1574 C CA . LEU A 1 196 ? 14.318 -18.081 4.552 1.00 48.88 196 LEU A CA 1
ATOM 1575 C C . LEU A 1 196 ? 13.842 -17.061 3.523 1.00 48.88 196 LEU A C 1
ATOM 1577 O O . LEU A 1 196 ? 14.400 -15.977 3.357 1.00 48.88 196 LEU A O 1
ATOM 1581 N N . GLN A 1 197 ? 12.878 -17.529 2.745 1.00 60.94 197 GLN A N 1
ATOM 1582 C CA . GLN A 1 197 ? 12.411 -16.904 1.538 1.00 60.94 197 GLN A CA 1
ATOM 1583 C C . GLN A 1 197 ? 11.681 -15.641 1.967 1.00 60.94 197 GLN A C 1
ATOM 1585 O O . GLN A 1 197 ? 10.798 -15.685 2.824 1.00 60.94 197 GLN A O 1
ATOM 1590 N N . GLU A 1 198 ? 12.061 -14.510 1.381 1.00 69.50 198 GLU A N 1
ATOM 1591 C CA . GLU A 1 198 ? 11.250 -13.299 1.438 1.00 69.50 198 GLU A CA 1
ATOM 1592 C C . GLU A 1 198 ? 9.802 -13.677 1.118 1.00 69.50 198 GLU A C 1
ATOM 1594 O O . GLU A 1 198 ? 9.551 -14.358 0.117 1.00 69.50 198 GLU A O 1
ATOM 1599 N N . SER A 1 199 ? 8.847 -13.279 1.964 1.00 80.62 199 SER A N 1
ATOM 1600 C CA . SER A 1 199 ? 7.461 -13.695 1.759 1.00 80.62 199 SER A CA 1
ATOM 1601 C C . SER A 1 199 ? 6.948 -13.242 0.398 1.00 80.62 199 SER A C 1
ATOM 1603 O O . SER A 1 199 ? 7.491 -12.332 -0.230 1.00 80.62 199 SER A O 1
ATOM 1605 N N . THR A 1 200 ? 5.940 -13.922 -0.135 1.00 88.62 200 THR A N 1
ATOM 1606 C CA . THR A 1 200 ? 5.328 -13.464 -1.383 1.00 88.62 200 THR A CA 1
ATOM 1607 C C . THR A 1 200 ? 4.556 -12.177 -1.114 1.00 88.62 200 THR A C 1
ATOM 1609 O O . THR A 1 200 ? 4.063 -11.950 -0.005 1.00 88.62 200 THR A O 1
ATOM 1612 N N . ASN A 1 201 ? 4.410 -11.327 -2.127 1.00 90.69 201 ASN A N 1
ATOM 1613 C CA . ASN A 1 201 ? 3.593 -10.120 -1.999 1.00 90.69 201 ASN A CA 1
ATOM 1614 C C . ASN A 1 201 ? 2.145 -10.449 -1.623 1.00 90.69 201 ASN A C 1
ATOM 1616 O O . ASN A 1 201 ? 1.544 -9.708 -0.854 1.00 90.69 201 ASN A O 1
ATOM 1620 N N . LEU A 1 202 ? 1.619 -11.601 -2.055 1.00 92.00 202 LEU A N 1
ATOM 1621 C CA . LEU A 1 202 ? 0.315 -12.092 -1.612 1.00 92.00 202 LEU A CA 1
ATOM 1622 C C . LEU A 1 202 ? 0.260 -12.316 -0.093 1.00 92.00 202 LEU A C 1
ATOM 1624 O O . LEU A 1 202 ? -0.685 -11.868 0.551 1.00 92.00 202 LEU A O 1
ATOM 1628 N N . ILE A 1 203 ? 1.265 -12.977 0.493 1.00 91.31 203 ILE A N 1
ATOM 1629 C CA . ILE A 1 203 ? 1.321 -13.188 1.948 1.00 91.31 203 ILE A CA 1
ATOM 1630 C C . ILE A 1 203 ? 1.415 -11.843 2.669 1.00 91.31 203 ILE A C 1
ATOM 1632 O O . ILE A 1 203 ? 0.637 -11.611 3.592 1.00 91.31 203 ILE A O 1
ATOM 1636 N N . ARG A 1 204 ? 2.294 -10.935 2.215 1.00 92.31 204 ARG A N 1
ATOM 1637 C CA . ARG A 1 204 ? 2.407 -9.574 2.775 1.00 92.31 204 ARG A CA 1
ATOM 1638 C C . ARG A 1 204 ? 1.083 -8.823 2.713 1.00 92.31 204 ARG A C 1
ATOM 1640 O O . ARG A 1 204 ? 0.732 -8.120 3.656 1.00 92.31 204 ARG A O 1
ATOM 1647 N N . TRP A 1 205 ? 0.353 -8.987 1.612 1.00 94.94 205 TRP A N 1
ATOM 1648 C CA . TRP A 1 205 ? -0.932 -8.343 1.420 1.00 94.94 205 TRP A CA 1
ATOM 1649 C C . TRP A 1 205 ? -1.978 -8.880 2.394 1.00 94.94 205 TRP A C 1
ATOM 1651 O O . TRP A 1 205 ? -2.643 -8.106 3.072 1.00 94.94 205 TRP A O 1
ATOM 1661 N N . VAL A 1 206 ? -2.088 -10.204 2.528 1.00 96.00 206 VAL A N 1
ATOM 1662 C CA . VAL A 1 206 ? -3.062 -10.838 3.428 1.00 96.00 206 VAL A CA 1
ATOM 1663 C C . VAL A 1 206 ? -2.760 -10.518 4.893 1.00 96.00 206 VAL A C 1
ATOM 1665 O O . VAL A 1 206 ? -3.661 -10.112 5.627 1.00 96.00 206 VAL A O 1
ATOM 1668 N N . THR A 1 207 ? -1.508 -10.667 5.334 1.00 95.94 207 THR A N 1
ATOM 1669 C CA . THR A 1 207 ? -1.135 -10.398 6.733 1.00 95.94 207 THR A CA 1
ATOM 1670 C C . THR A 1 207 ? -1.241 -8.912 7.067 1.00 95.94 207 THR A C 1
ATOM 1672 O O . THR A 1 207 ? -1.768 -8.561 8.125 1.00 95.94 207 THR A O 1
ATOM 1675 N N . GLY A 1 208 ? -0.824 -8.041 6.142 1.00 96.19 208 GLY A N 1
ATOM 1676 C CA . GLY A 1 208 ? -1.011 -6.598 6.236 1.00 96.19 208 GLY A CA 1
ATOM 1677 C C . GLY A 1 208 ? -2.486 -6.214 6.319 1.00 96.19 208 GLY A C 1
ATOM 1678 O O . GLY A 1 208 ? -2.856 -5.430 7.189 1.00 96.19 208 GLY A O 1
ATOM 1679 N N . ALA A 1 209 ? -3.348 -6.823 5.499 1.00 97.75 209 ALA A N 1
ATOM 1680 C CA . ALA A 1 209 ? -4.768 -6.493 5.459 1.00 97.75 209 ALA A CA 1
ATOM 1681 C C . ALA A 1 209 ? -5.516 -6.880 6.731 1.00 97.75 209 ALA A C 1
ATOM 1683 O O . ALA A 1 209 ? -6.351 -6.108 7.204 1.00 97.75 209 ALA A O 1
ATOM 1684 N N . ILE A 1 210 ? -5.191 -8.033 7.321 1.00 97.69 210 ILE A N 1
ATOM 1685 C CA . ILE A 1 210 ? -5.749 -8.453 8.613 1.00 97.69 210 ILE A CA 1
ATOM 1686 C C . ILE A 1 210 ? -5.360 -7.445 9.703 1.00 97.69 210 ILE A C 1
ATOM 1688 O O . ILE A 1 210 ? -6.226 -6.955 10.434 1.00 97.69 210 ILE A O 1
ATOM 1692 N N . ALA A 1 211 ? -4.075 -7.091 9.780 1.00 97.75 211 ALA A N 1
ATOM 1693 C CA . ALA A 1 211 ? -3.574 -6.127 10.754 1.00 97.75 211 ALA A CA 1
ATOM 1694 C C . ALA A 1 211 ? -4.168 -4.724 10.538 1.00 97.75 211 ALA A C 1
ATOM 1696 O O . ALA A 1 211 ? -4.628 -4.096 11.490 1.00 97.75 211 ALA A O 1
ATOM 1697 N N . GLY A 1 212 ? -4.215 -4.247 9.292 1.00 97.88 212 GLY A N 1
ATOM 1698 C CA . GLY A 1 212 ? -4.793 -2.960 8.909 1.00 97.88 212 GLY A CA 1
ATOM 1699 C C . GLY A 1 212 ? -6.278 -2.868 9.246 1.00 97.88 212 GLY A C 1
ATOM 1700 O O . GLY A 1 212 ? -6.713 -1.908 9.880 1.00 97.88 212 GLY A O 1
ATOM 1701 N N . ALA A 1 213 ? -7.063 -3.894 8.910 1.00 98.00 213 ALA A N 1
ATOM 1702 C CA . ALA A 1 213 ? -8.480 -3.934 9.258 1.00 98.00 213 ALA A CA 1
ATOM 1703 C C . ALA A 1 213 ? -8.692 -3.889 10.780 1.00 98.00 213 ALA A C 1
ATOM 1705 O O . ALA A 1 213 ? -9.526 -3.120 11.267 1.00 98.00 213 ALA A O 1
ATOM 1706 N N . ALA A 1 214 ? -7.897 -4.647 11.544 1.00 97.62 214 ALA A N 1
ATOM 1707 C CA . ALA A 1 214 ? -7.925 -4.589 13.001 1.00 97.62 214 ALA A CA 1
ATOM 1708 C C . ALA A 1 214 ? -7.559 -3.188 13.518 1.00 97.62 214 ALA A C 1
ATOM 1710 O O . ALA A 1 214 ? -8.290 -2.638 14.339 1.00 97.62 214 ALA A O 1
ATOM 1711 N N . LEU A 1 215 ? -6.507 -2.553 12.989 1.00 97.38 215 LEU A N 1
ATOM 1712 C CA . LEU A 1 215 ? -6.163 -1.169 13.327 1.00 97.38 215 LEU A CA 1
ATOM 1713 C C . LEU A 1 215 ? -7.349 -0.228 13.105 1.00 97.38 215 LEU A C 1
ATOM 1715 O O . LEU A 1 215 ? -7.652 0.576 13.985 1.00 97.38 215 LEU A O 1
ATOM 1719 N N . GLY A 1 216 ? -8.080 -0.354 11.996 1.00 96.44 216 GLY A N 1
ATOM 1720 C CA . GLY A 1 216 ? -9.251 0.485 11.740 1.00 96.44 216 GLY A CA 1
ATOM 1721 C C . GLY A 1 216 ? -10.384 0.283 12.734 1.00 96.44 216 GLY A C 1
ATOM 1722 O O . GLY A 1 216 ? -10.911 1.268 13.253 1.00 96.44 216 GLY A O 1
ATOM 1723 N N . VAL A 1 217 ? -10.699 -0.970 13.073 1.00 96.31 217 VAL A N 1
ATOM 1724 C CA . VAL A 1 217 ? -11.738 -1.285 14.068 1.00 96.31 217 VAL A CA 1
ATOM 1725 C C . VAL A 1 217 ? -11.385 -0.734 15.452 1.00 96.31 217 VAL A C 1
ATOM 1727 O O . VAL A 1 217 ? -12.270 -0.278 16.170 1.00 96.31 217 VAL A O 1
ATOM 1730 N N . TYR A 1 218 ? -10.106 -0.729 15.829 1.00 95.94 218 TYR A N 1
ATOM 1731 C CA . TYR A 1 218 ? -9.661 -0.224 17.132 1.00 95.94 218 TYR A CA 1
ATOM 1732 C C . TYR A 1 218 ? -9.437 1.292 17.151 1.00 95.94 218 TYR A C 1
ATOM 1734 O O . TYR A 1 218 ? -9.622 1.928 18.190 1.00 95.94 218 TYR A O 1
ATOM 1742 N N . THR A 1 219 ? -9.091 1.894 16.012 1.00 95.00 219 THR A N 1
ATOM 1743 C CA . THR A 1 219 ? -8.823 3.333 15.918 1.00 95.00 219 THR A CA 1
ATOM 1744 C C . THR A 1 219 ? -10.078 4.150 16.200 1.00 95.00 219 THR A C 1
ATOM 1746 O O . THR A 1 219 ? -10.021 5.095 16.979 1.00 95.00 219 THR A O 1
ATOM 1749 N N . VAL A 1 220 ? -11.232 3.793 15.630 1.00 93.12 220 VAL A N 1
ATOM 1750 C CA . VAL A 1 220 ? -12.462 4.590 15.797 1.00 93.12 220 VAL A CA 1
ATOM 1751 C C . VAL A 1 220 ? -12.904 4.745 17.264 1.00 93.12 220 VAL A C 1
ATOM 1753 O O . VAL A 1 220 ? -13.046 5.891 17.702 1.00 93.12 220 VAL A O 1
ATOM 1756 N N . PRO A 1 221 ? -13.086 3.673 18.064 1.00 92.62 221 PRO A N 1
ATOM 1757 C CA . PRO A 1 221 ? -13.468 3.823 19.467 1.00 92.62 221 PRO A CA 1
ATOM 1758 C C . PRO A 1 221 ? -12.400 4.552 20.287 1.00 92.62 221 PRO A C 1
ATOM 1760 O O . PRO A 1 221 ? -12.747 5.327 21.177 1.00 92.62 221 PRO A O 1
ATOM 1763 N N . MET A 1 222 ? -11.118 4.392 19.943 1.00 91.62 222 MET A N 1
ATOM 1764 C CA . MET A 1 222 ? -10.022 5.134 20.568 1.00 91.62 222 MET A CA 1
ATOM 1765 C C . MET A 1 222 ? -10.130 6.648 20.303 1.00 91.62 222 MET A C 1
ATOM 1767 O O . MET A 1 222 ? -10.056 7.443 21.241 1.00 91.62 222 MET A O 1
ATOM 1771 N N . LEU A 1 223 ? -10.381 7.066 19.055 1.00 91.62 223 LEU A N 1
ATOM 1772 C CA . LEU A 1 223 ? -10.597 8.478 18.701 1.00 91.62 223 LEU A CA 1
ATOM 1773 C C . LEU A 1 223 ? -11.846 9.057 19.388 1.00 91.62 223 LEU A C 1
ATOM 1775 O O . LEU A 1 223 ? -11.820 10.189 19.885 1.00 91.62 223 LEU A O 1
ATOM 1779 N N . ASN A 1 224 ? -12.919 8.267 19.476 1.00 88.19 224 ASN A N 1
ATOM 1780 C CA . ASN A 1 224 ? -14.138 8.646 20.192 1.00 88.19 224 ASN A CA 1
ATOM 1781 C C . ASN A 1 224 ? -13.887 8.794 21.705 1.00 88.19 224 ASN A C 1
ATOM 1783 O O . ASN A 1 224 ? -14.445 9.690 22.341 1.00 88.19 224 ASN A O 1
ATOM 1787 N N . GLY A 1 225 ? -13.039 7.940 22.286 1.00 85.25 225 GLY A N 1
ATOM 1788 C CA . GLY A 1 225 ? -12.631 7.998 23.689 1.00 85.25 225 GLY A CA 1
ATOM 1789 C C . GLY A 1 225 ? -11.825 9.256 24.018 1.00 85.25 225 GLY A C 1
ATOM 1790 O O . GLY A 1 225 ? -12.157 9.959 24.973 1.00 85.25 225 GLY A O 1
ATOM 1791 N N . PHE A 1 226 ? -10.830 9.600 23.192 1.00 80.44 226 PHE A N 1
ATOM 1792 C CA . PHE A 1 226 ? -10.028 10.821 23.367 1.00 80.44 226 PHE A CA 1
ATOM 1793 C C . PHE A 1 226 ? -10.855 12.101 23.289 1.00 80.44 226 PHE A C 1
ATOM 1795 O O . PHE A 1 226 ? -10.596 13.064 24.012 1.00 80.44 226 PHE A O 1
ATOM 1802 N N . SER A 1 227 ? -11.875 12.106 22.439 1.00 68.12 227 SER A N 1
ATOM 1803 C CA . SER A 1 227 ? -12.730 13.275 22.262 1.00 68.12 227 SER A CA 1
ATOM 1804 C C . SER A 1 227 ? -13.787 13.423 23.372 1.00 68.12 227 SER A C 1
ATOM 1806 O O . SER A 1 227 ? -14.366 14.495 23.541 1.00 68.12 227 SER A O 1
ATOM 1808 N N . GLY A 1 228 ? -13.998 12.369 24.170 1.00 60.47 228 GLY A N 1
ATOM 1809 C CA . GLY A 1 228 ? -15.066 12.263 25.160 1.00 60.47 228 GLY A CA 1
ATOM 1810 C C . GLY A 1 228 ? -14.814 12.893 26.528 1.00 60.47 228 GLY A C 1
ATOM 1811 O O . GLY A 1 228 ? -15.690 12.783 27.385 1.00 60.47 228 GLY A O 1
ATOM 1812 N N . ASN A 1 229 ? -13.675 13.546 26.776 1.00 48.44 229 ASN A N 1
ATOM 1813 C CA . ASN A 1 229 ? -13.362 14.050 28.113 1.00 48.44 229 ASN A CA 1
ATOM 1814 C C . ASN A 1 229 ? -13.566 15.570 28.240 1.00 48.44 229 ASN A C 1
ATOM 1816 O O . ASN A 1 229 ? -12.659 16.352 27.958 1.00 48.44 229 ASN A O 1
ATOM 1820 N N . LYS A 1 230 ? -14.782 15.966 28.657 1.00 50.59 230 LYS A N 1
ATOM 1821 C CA . LYS A 1 230 ? -15.087 17.100 29.565 1.00 50.59 230 LYS A CA 1
ATOM 1822 C C . LYS A 1 230 ? -16.603 17.274 29.751 1.00 50.59 230 LYS A C 1
ATOM 1824 O O . LYS A 1 230 ? -17.163 18.264 29.294 1.00 50.59 230 LYS A O 1
ATOM 1829 N N . LYS A 1 231 ? -17.270 16.369 30.473 1.00 48.12 231 LYS A N 1
ATOM 1830 C CA . LYS A 1 231 ? -18.443 16.728 31.296 1.00 48.12 231 LYS A CA 1
ATOM 1831 C C . LYS A 1 231 ? -18.548 15.788 32.498 1.00 48.12 231 LYS A C 1
ATOM 1833 O O . LYS A 1 231 ? -18.845 14.615 32.328 1.00 48.12 231 LYS A O 1
ATOM 1838 N N . GLY A 1 232 ? -18.373 16.351 33.694 1.00 46.22 232 GLY A N 1
ATOM 1839 C CA . GLY A 1 232 ? -18.974 15.819 34.919 1.00 46.22 232 GLY A CA 1
ATOM 1840 C C . GLY A 1 232 ? -18.074 14.978 35.821 1.00 46.22 232 GLY A C 1
ATOM 1841 O O . GLY A 1 232 ? -18.351 13.805 36.020 1.00 46.22 232 GLY A O 1
ATOM 1842 N N . GLY A 1 233 ? -17.066 15.598 36.433 1.00 35.88 233 GLY A N 1
ATOM 1843 C CA . GLY A 1 233 ? -16.616 15.210 37.772 1.00 35.88 233 GLY A CA 1
ATOM 1844 C C . GLY A 1 233 ? -17.051 16.315 38.728 1.00 35.88 233 GLY A C 1
ATOM 1845 O O . GLY A 1 233 ? -16.545 17.430 38.605 1.00 35.88 233 GLY A O 1
ATOM 1846 N N . ARG A 1 234 ? -18.071 16.029 39.543 1.00 39.19 234 ARG A N 1
ATOM 1847 C CA . ARG A 1 234 ? -18.433 16.817 40.729 1.00 39.19 234 ARG A CA 1
ATOM 1848 C C . ARG A 1 234 ? -17.342 16.691 41.781 1.00 39.19 234 ARG A C 1
ATOM 1850 O O . ARG A 1 234 ? -16.719 15.607 41.813 1.00 39.19 234 ARG A O 1
#